Protein AF-A0A952C1L1-F1 (afdb_monomer_lite)

pLDDT: mean 89.17, std 14.63, range [27.34, 98.75]

Structure (mmCIF, N/CA/C/O backbone):
data_AF-A0A952C1L1-F1
#
_entry.id   AF-A0A952C1L1-F1
#
loop_
_atom_site.group_PDB
_atom_site.id
_atom_site.type_symbol
_atom_site.label_atom_id
_atom_site.label_alt_id
_atom_site.label_comp_id
_atom_site.label_asym_id
_atom_site.label_entity_id
_atom_site.label_seq_id
_atom_site.pdbx_PDB_ins_code
_atom_site.Cartn_x
_atom_site.Cartn_y
_atom_site.Cartn_z
_atom_site.occupancy
_atom_site.B_iso_or_equiv
_atom_site.auth_seq_id
_atom_site.auth_comp_id
_atom_site.auth_asym_id
_atom_site.auth_atom_id
_atom_site.pdbx_PDB_model_num
ATOM 1 N N . ASP A 1 1 ? 6.318 12.033 -2.867 1.00 49.47 1 ASP A N 1
ATOM 2 C CA . ASP A 1 1 ? 6.267 12.951 -1.713 1.00 49.47 1 ASP A CA 1
ATOM 3 C C . ASP A 1 1 ? 7.587 13.658 -1.408 1.00 49.47 1 ASP A C 1
ATOM 5 O O . ASP A 1 1 ? 8.645 13.191 -1.821 1.00 49.47 1 ASP A O 1
ATOM 9 N N . ASP A 1 2 ? 7.536 14.783 -0.677 1.00 43.47 2 ASP A N 1
ATOM 10 C CA . ASP A 1 2 ? 8.719 15.446 -0.094 1.00 43.47 2 ASP A CA 1
ATOM 11 C C . ASP A 1 2 ? 8.891 15.020 1.384 1.00 43.47 2 ASP A C 1
ATOM 13 O O . ASP A 1 2 ? 8.253 15.602 2.268 1.00 43.47 2 ASP A O 1
ATOM 17 N N . PRO A 1 3 ? 9.786 14.063 1.709 1.00 46.62 3 PRO A N 1
ATOM 18 C CA . PRO A 1 3 ? 10.025 13.601 3.083 1.00 46.62 3 PRO A CA 1
ATOM 19 C C . PRO A 1 3 ? 10.616 14.678 4.023 1.00 46.62 3 PRO A C 1
ATOM 21 O O . PRO A 1 3 ? 11.011 14.374 5.153 1.00 46.62 3 PRO A O 1
ATOM 24 N N . LEU A 1 4 ? 10.743 15.937 3.585 1.00 44.38 4 LEU A N 1
ATOM 25 C CA . LEU A 1 4 ? 11.469 16.993 4.296 1.00 44.38 4 LEU A CA 1
ATOM 26 C C . LEU A 1 4 ? 10.618 17.842 5.252 1.00 44.38 4 LEU A C 1
ATOM 28 O O . LEU A 1 4 ? 11.181 18.667 5.979 1.00 44.38 4 LEU A O 1
ATOM 32 N N . SER A 1 5 ? 9.301 17.637 5.331 1.00 54.19 5 SER A N 1
ATOM 33 C CA . SER A 1 5 ? 8.435 18.374 6.260 1.00 54.19 5 SER A CA 1
ATOM 34 C C . SER A 1 5 ? 7.771 17.422 7.264 1.00 54.19 5 SER A C 1
ATOM 36 O O . SER A 1 5 ? 6.657 16.951 7.069 1.00 54.19 5 SER A O 1
ATOM 38 N N . ALA A 1 6 ? 8.422 17.211 8.415 1.00 61.97 6 ALA A N 1
ATOM 39 C CA . ALA A 1 6 ? 7.881 16.469 9.569 1.00 61.97 6 ALA A CA 1
ATOM 40 C C . ALA A 1 6 ? 6.647 17.135 10.233 1.00 61.97 6 ALA A C 1
ATOM 42 O O . ALA A 1 6 ? 6.351 16.899 11.403 1.00 61.97 6 ALA A O 1
ATOM 43 N N . THR A 1 7 ? 5.977 18.046 9.526 1.00 79.38 7 THR A N 1
ATOM 44 C CA . THR A 1 7 ? 4.809 18.799 9.992 1.00 79.38 7 THR A CA 1
ATOM 45 C C . THR A 1 7 ? 3.512 18.399 9.302 1.00 79.38 7 THR A C 1
ATOM 47 O O . THR A 1 7 ? 2.469 18.930 9.675 1.00 79.38 7 THR A O 1
ATOM 50 N N . VAL A 1 8 ? 3.562 17.504 8.316 1.00 88.12 8 VAL A N 1
ATOM 51 C CA . VAL A 1 8 ? 2.390 17.043 7.564 1.00 88.12 8 VAL A CA 1
ATOM 52 C C . VAL A 1 8 ? 2.319 15.522 7.658 1.00 88.12 8 VAL A C 1
ATOM 54 O O . VAL A 1 8 ? 3.355 14.865 7.748 1.00 88.12 8 VAL A O 1
ATOM 57 N N . ASP A 1 9 ? 1.102 14.986 7.728 1.00 92.12 9 ASP A N 1
ATOM 58 C CA . ASP A 1 9 ? 0.892 13.547 7.635 1.00 92.12 9 ASP A CA 1
ATOM 59 C C . ASP A 1 9 ? 1.174 13.070 6.217 1.00 92.12 9 ASP A C 1
ATOM 61 O O . ASP A 1 9 ? 0.757 13.698 5.248 1.00 92.12 9 ASP A O 1
ATOM 65 N N . ASP A 1 10 ? 1.852 11.939 6.138 1.00 90.94 10 ASP A N 1
ATOM 66 C CA . ASP A 1 10 ? 2.159 11.242 4.905 1.00 90.94 10 ASP A CA 1
ATOM 67 C C . ASP A 1 10 ? 1.389 9.916 4.870 1.00 90.94 10 ASP A C 1
ATOM 69 O O . ASP A 1 10 ? 1.307 9.201 5.883 1.00 90.94 10 ASP A O 1
ATOM 73 N N . LEU A 1 11 ? 0.761 9.647 3.729 1.00 93.19 11 LEU A N 1
ATOM 74 C CA . LEU A 1 11 ? -0.101 8.497 3.490 1.00 93.19 11 LEU A CA 1
ATOM 75 C C . LEU A 1 11 ? 0.768 7.346 2.988 1.00 93.19 11 LEU A C 1
ATOM 77 O O . LEU A 1 11 ? 1.502 7.516 2.029 1.00 93.19 11 LEU A O 1
ATOM 81 N N . SER A 1 12 ? 0.653 6.167 3.596 1.00 93.94 12 SER A N 1
ATOM 82 C CA . SER A 1 12 ? 1.375 4.977 3.109 1.00 93.94 12 SER A CA 1
ATOM 83 C C . SER A 1 12 ? 0.480 3.981 2.388 1.00 93.94 12 SER A C 1
ATOM 85 O O . SER A 1 12 ? 0.983 3.080 1.741 1.00 93.94 12 SER A O 1
ATOM 87 N N . SER A 1 13 ? -0.840 4.072 2.562 1.00 95.25 13 SER A N 1
ATOM 88 C CA . SER A 1 13 ? -1.810 3.306 1.778 1.00 95.25 13 SER A CA 1
ATOM 89 C C . SER A 1 13 ? -3.234 3.795 2.042 1.00 95.25 13 SER A C 1
ATOM 91 O O . SER A 1 13 ? -3.499 4.435 3.065 1.00 95.25 13 SER A O 1
ATOM 93 N N . LEU A 1 14 ? -4.164 3.468 1.141 1.00 95.31 14 LEU A N 1
ATOM 94 C CA . LEU A 1 14 ? -5.581 3.822 1.232 1.00 95.31 14 LEU A CA 1
ATOM 95 C C . LEU A 1 14 ? -6.457 2.695 0.673 1.00 95.31 14 LEU A C 1
ATOM 97 O O . LEU A 1 14 ? -6.030 1.981 -0.227 1.00 95.31 14 LEU A O 1
ATOM 101 N N . SER A 1 15 ? -7.666 2.548 1.216 1.00 95.38 15 SER A N 1
ATOM 102 C CA . SER A 1 15 ? -8.721 1.677 0.694 1.00 95.38 15 SER A CA 1
ATOM 103 C C . SER A 1 15 ? -10.108 2.242 1.025 1.00 95.38 15 SER A C 1
ATOM 105 O O . SER A 1 15 ? -10.316 2.811 2.101 1.00 95.38 15 SER A O 1
ATOM 107 N N . TYR A 1 16 ? -11.090 2.035 0.151 1.00 94.62 16 TYR A N 1
ATOM 108 C CA . TYR A 1 16 ? -12.506 2.328 0.423 1.00 94.62 16 TYR A CA 1
ATOM 109 C C . TYR A 1 16 ? -13.267 1.165 1.074 1.00 94.62 16 TYR A C 1
ATOM 111 O O . TYR A 1 16 ? -14.470 1.253 1.327 1.00 94.62 16 TYR A O 1
ATOM 119 N N . GLY A 1 17 ? -12.576 0.068 1.400 1.00 94.12 17 GLY A N 1
ATOM 120 C CA . GLY A 1 17 ? -13.171 -1.068 2.098 1.00 94.12 17 GLY A CA 1
ATOM 121 C C . GLY A 1 17 ? -14.108 -1.901 1.228 1.00 94.12 17 GLY A C 1
ATOM 122 O O . GLY A 1 17 ? -14.908 -2.670 1.766 1.00 94.12 17 GLY A O 1
ATOM 123 N N . ASN A 1 18 ? -14.020 -1.792 -0.099 1.00 91.00 18 ASN A N 1
ATOM 124 C CA . ASN A 1 18 ? -14.830 -2.557 -1.048 1.00 91.00 18 ASN A CA 1
ATOM 125 C C . ASN A 1 18 ? -14.013 -3.153 -2.210 1.00 91.00 18 ASN A C 1
ATOM 127 O O . ASN A 1 18 ? -14.595 -3.580 -3.208 1.00 91.00 18 ASN A O 1
ATOM 131 N N . ASP A 1 19 ? -12.696 -3.295 -2.053 1.00 87.25 19 ASP A N 1
ATOM 132 C CA . ASP A 1 19 ? -11.730 -3.582 -3.131 1.00 87.25 19 ASP A CA 1
ATOM 133 C C . ASP A 1 19 ? -11.897 -4.965 -3.784 1.00 87.25 19 ASP A C 1
ATOM 135 O O . ASP A 1 19 ? -11.151 -5.355 -4.679 1.00 87.25 19 ASP A O 1
ATOM 139 N N . PHE A 1 20 ? -12.867 -5.752 -3.325 1.00 84.44 20 PHE A N 1
ATOM 140 C CA . PHE A 1 20 ? -13.072 -7.139 -3.708 1.00 84.44 20 PHE A CA 1
ATOM 141 C C . PHE A 1 20 ? -14.520 -7.421 -4.128 1.00 84.44 20 PHE A C 1
ATOM 143 O O . PHE A 1 20 ? -15.129 -8.410 -3.691 1.00 84.44 20 PHE A O 1
ATOM 150 N N . GLU A 1 21 ? -15.080 -6.571 -4.987 1.00 68.81 21 GLU A N 1
ATOM 151 C CA . GLU A 1 21 ? -16.445 -6.711 -5.516 1.00 68.81 21 GLU A CA 1
ATOM 152 C C . GLU A 1 21 ? -16.722 -8.072 -6.183 1.00 68.81 21 GLU A C 1
ATOM 154 O O . GLU A 1 21 ? -17.877 -8.480 -6.329 1.00 68.81 21 GLU A O 1
ATOM 159 N N . ARG A 1 22 ? -15.670 -8.819 -6.552 1.00 65.50 22 ARG A N 1
ATOM 160 C CA . ARG A 1 22 ? -15.767 -10.218 -6.978 1.00 65.50 22 ARG A CA 1
ATOM 161 C C . ARG A 1 22 ? -15.037 -11.157 -6.008 1.00 65.50 22 ARG A C 1
ATOM 163 O O . ARG A 1 22 ? -14.007 -10.801 -5.437 1.00 65.50 22 ARG A O 1
ATOM 170 N N . PRO A 1 23 ? -15.558 -12.382 -5.804 1.00 60.53 23 PRO A N 1
ATOM 171 C CA . PRO A 1 23 ? -14.914 -13.384 -4.955 1.00 60.53 23 PRO A CA 1
ATOM 172 C C . PRO A 1 23 ? -13.581 -13.901 -5.526 1.00 60.53 23 PRO A C 1
ATOM 174 O O . PRO A 1 23 ? -12.801 -14.487 -4.774 1.00 60.53 23 PRO A O 1
ATOM 177 N N . ASP A 1 24 ? -13.304 -13.650 -6.809 1.00 63.38 24 ASP A N 1
ATOM 178 C CA . ASP A 1 24 ? -12.122 -14.130 -7.521 1.00 63.38 24 ASP A CA 1
ATOM 179 C C . ASP A 1 24 ? -11.150 -12.958 -7.773 1.00 63.38 24 ASP A C 1
ATOM 181 O O . ASP A 1 24 ? -11.530 -11.966 -8.387 1.00 63.38 24 ASP A O 1
ATOM 185 N N . LEU A 1 25 ? -9.900 -13.072 -7.307 1.00 67.44 25 LEU A N 1
ATOM 186 C CA . LEU A 1 25 ? -8.798 -12.129 -7.581 1.00 67.44 25 LEU A CA 1
ATOM 187 C C . LEU A 1 25 ? -8.010 -12.643 -8.787 1.00 67.44 25 LEU A C 1
ATOM 189 O O . LEU A 1 25 ? -7.256 -13.608 -8.599 1.00 67.44 25 LEU A O 1
ATOM 193 N N . PRO A 1 26 ? -8.262 -12.183 -10.030 1.00 69.31 26 PRO A N 1
ATOM 194 C CA . PRO A 1 26 ? -7.542 -11.049 -10.662 1.00 69.31 26 PRO A CA 1
ATOM 195 C C . PRO A 1 26 ? -8.383 -10.234 -11.693 1.00 69.31 26 PRO A C 1
ATOM 197 O O . PRO A 1 26 ? -9.442 -10.712 -12.117 1.00 69.31 26 PRO A O 1
ATOM 200 N N . PRO A 1 27 ? -7.907 -9.063 -12.194 1.00 86.44 27 PRO A N 1
ATOM 201 C CA . PRO A 1 27 ? -6.572 -8.445 -12.027 1.00 86.44 27 PRO A CA 1
ATOM 202 C C . PRO A 1 27 ? -6.389 -7.613 -10.744 1.00 86.44 27 PRO A C 1
ATOM 204 O O . PRO A 1 27 ? -7.365 -7.281 -10.083 1.00 86.44 27 PRO A O 1
ATOM 207 N N . VAL A 1 28 ? -5.129 -7.298 -10.408 1.00 92.44 28 VAL A N 1
ATOM 208 C CA . VAL A 1 28 ? -4.741 -6.320 -9.368 1.00 92.44 28 VAL A CA 1
ATOM 209 C C . VAL A 1 28 ? -3.872 -5.220 -9.979 1.00 92.44 28 VAL A C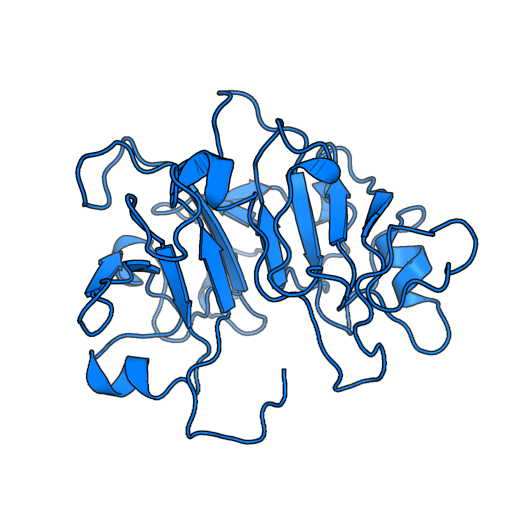 1
ATOM 211 O O . VAL A 1 28 ? -3.121 -5.500 -10.919 1.00 92.44 28 VAL A O 1
ATOM 214 N N . HIS A 1 29 ? -3.936 -4.013 -9.424 1.00 94.69 29 HIS A N 1
ATOM 215 C CA . HIS A 1 29 ? -3.048 -2.903 -9.772 1.00 94.69 29 HIS A CA 1
ATOM 216 C C . HIS A 1 29 ? -2.119 -2.588 -8.605 1.00 94.69 29 HIS A C 1
ATOM 218 O O . HIS A 1 29 ? -2.495 -2.781 -7.449 1.00 94.69 29 HIS A O 1
ATOM 224 N N . PHE A 1 30 ? -0.907 -2.134 -8.896 1.00 96.12 30 PHE A N 1
ATOM 225 C CA . PHE A 1 30 ? 0.077 -1.828 -7.869 1.00 96.12 30 PHE A CA 1
ATOM 226 C C . PHE A 1 30 ? 1.115 -0.805 -8.328 1.00 96.12 30 PHE A C 1
ATOM 228 O O . PHE A 1 30 ? 1.329 -0.632 -9.527 1.00 96.12 30 PHE A O 1
ATOM 235 N N . SER A 1 31 ? 1.791 -0.200 -7.354 1.00 96.31 31 SER A N 1
ATOM 236 C CA . SER A 1 31 ? 3.005 0.606 -7.528 1.00 96.31 31 SER A CA 1
ATOM 237 C C . SER A 1 31 ? 4.175 -0.030 -6.767 1.00 96.31 31 SER A C 1
ATOM 239 O O . SER A 1 31 ? 3.990 -0.954 -5.966 1.00 96.31 31 SER A O 1
ATOM 241 N N . THR A 1 32 ? 5.394 0.429 -7.033 1.00 96.06 32 THR A N 1
ATOM 242 C CA . THR A 1 32 ? 6.627 -0.090 -6.429 1.00 96.06 32 THR A CA 1
ATOM 243 C C . THR A 1 32 ? 7.536 1.036 -5.956 1.00 96.06 32 THR A C 1
ATOM 245 O O . THR A 1 32 ? 7.433 2.141 -6.459 1.00 96.06 32 THR A O 1
ATOM 248 N N . ALA A 1 33 ? 8.496 0.766 -5.072 1.00 93.81 33 ALA A N 1
ATOM 249 C CA . ALA A 1 33 ? 9.512 1.772 -4.753 1.00 93.81 33 ALA A CA 1
ATOM 250 C C . ALA A 1 33 ? 10.497 2.000 -5.910 1.00 93.81 33 ALA A C 1
ATOM 252 O O . ALA A 1 33 ? 10.754 1.110 -6.720 1.00 93.81 33 ALA A O 1
ATOM 253 N N . ALA A 1 34 ? 11.205 3.134 -5.889 1.00 91.75 34 ALA A N 1
ATOM 254 C CA . ALA A 1 34 ? 12.197 3.523 -6.910 1.00 91.75 34 ALA A CA 1
ATOM 255 C C . ALA A 1 34 ? 13.389 2.559 -7.061 1.00 91.75 34 ALA A C 1
ATOM 257 O O . ALA A 1 34 ? 14.175 2.653 -8.001 1.00 91.75 34 ALA A O 1
ATOM 258 N N . SER A 1 35 ? 13.570 1.652 -6.100 1.00 92.56 35 SER A N 1
ATOM 259 C CA . SER A 1 35 ? 14.612 0.619 -6.139 1.00 92.56 35 SER A CA 1
ATOM 260 C C . SER A 1 35 ? 14.131 -0.718 -6.704 1.00 92.56 35 SER A C 1
ATOM 262 O O . SER A 1 35 ? 14.927 -1.659 -6.782 1.00 92.56 35 SER A O 1
ATOM 264 N N . ALA A 1 36 ? 12.852 -0.815 -7.075 1.00 95.81 36 ALA A N 1
ATOM 265 C CA . ALA A 1 36 ? 12.295 -2.015 -7.662 1.00 95.81 36 ALA A CA 1
ATOM 266 C C . ALA A 1 36 ? 12.998 -2.338 -8.977 1.00 95.81 36 ALA A C 1
ATOM 268 O O . ALA A 1 36 ? 13.364 -1.469 -9.765 1.00 95.81 36 ALA A O 1
ATOM 269 N N . ILE A 1 37 ? 13.222 -3.627 -9.189 1.00 97.38 37 ILE A N 1
ATOM 270 C CA . ILE A 1 37 ? 13.933 -4.126 -10.353 1.00 97.38 37 ILE A CA 1
ATOM 271 C C . ILE A 1 37 ? 12.964 -4.897 -11.255 1.00 97.38 37 ILE A C 1
ATOM 273 O O . ILE A 1 37 ? 13.166 -4.916 -12.467 1.00 97.38 37 ILE A 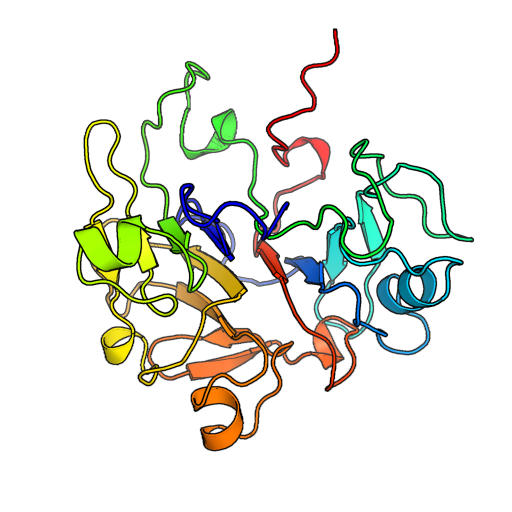O 1
ATOM 277 N N . GLY A 1 38 ? 11.955 -5.580 -10.705 1.00 98.00 38 GLY A N 1
ATOM 278 C CA . GLY A 1 38 ? 11.039 -6.459 -11.438 1.00 98.00 38 GLY A CA 1
ATOM 279 C C . GLY A 1 38 ? 11.660 -7.810 -11.822 1.00 98.00 38 GLY A C 1
ATOM 280 O O . GLY A 1 38 ? 12.856 -8.061 -11.636 1.00 98.00 38 GLY A O 1
ATOM 281 N N . ASN A 1 39 ? 10.864 -8.714 -12.399 1.00 98.31 39 ASN A N 1
ATOM 282 C CA . ASN A 1 39 ? 11.351 -9.947 -13.031 1.00 98.31 39 ASN A CA 1
ATOM 283 C C . ASN A 1 39 ? 11.661 -9.745 -14.527 1.00 98.31 39 ASN A C 1
ATOM 285 O O . ASN A 1 39 ? 11.115 -8.855 -15.169 1.00 98.31 39 ASN A O 1
ATOM 289 N N . PRO A 1 40 ? 12.541 -10.556 -15.146 1.00 97.56 40 PRO A N 1
ATOM 290 C CA . PRO A 1 40 ? 12.780 -10.463 -16.586 1.00 97.56 40 PRO A CA 1
ATOM 291 C C . PRO A 1 40 ? 11.487 -10.612 -17.405 1.00 97.56 40 PRO A C 1
ATOM 293 O O . PRO A 1 40 ? 10.752 -11.578 -17.219 1.00 97.56 40 PRO A O 1
ATOM 296 N N . GLY A 1 41 ? 11.255 -9.690 -18.343 1.00 96.06 41 GLY A N 1
ATOM 297 C CA . GLY A 1 41 ? 10.088 -9.709 -19.232 1.00 96.06 41 GLY A CA 1
ATOM 298 C C . GLY A 1 41 ? 8.823 -9.058 -18.666 1.00 96.06 41 GLY A C 1
ATOM 299 O O . GLY A 1 41 ? 7.772 -9.195 -19.283 1.00 96.06 41 GLY A O 1
ATOM 300 N N . THR A 1 42 ? 8.907 -8.374 -17.522 1.00 98.06 42 THR A N 1
ATOM 301 C CA . THR A 1 42 ? 7.792 -7.612 -16.940 1.00 98.06 42 THR A CA 1
ATOM 302 C C . THR A 1 42 ? 7.915 -6.120 -17.248 1.00 98.06 42 THR A C 1
ATOM 304 O O . THR A 1 42 ? 9.015 -5.642 -17.537 1.00 98.06 42 THR A O 1
ATOM 307 N N . ALA A 1 43 ? 6.803 -5.385 -17.189 1.00 97.75 43 ALA A N 1
ATOM 308 C CA . ALA A 1 43 ? 6.803 -3.938 -17.364 1.00 97.75 43 ALA A CA 1
ATOM 309 C C . ALA A 1 43 ? 7.625 -3.234 -16.274 1.00 97.75 43 ALA A C 1
ATOM 311 O O . ALA A 1 43 ? 8.462 -2.412 -16.623 1.00 97.75 43 ALA A O 1
ATOM 312 N N . VAL A 1 44 ? 7.523 -3.654 -15.006 1.00 97.69 44 VAL A N 1
ATOM 313 C CA . VAL A 1 44 ? 8.369 -3.123 -13.909 1.00 97.69 44 VAL A CA 1
ATOM 314 C C . VAL A 1 44 ? 9.861 -3.217 -14.250 1.00 97.69 44 VAL A C 1
ATOM 316 O O . VAL A 1 44 ? 10.620 -2.287 -14.006 1.00 97.69 44 VAL A O 1
ATOM 319 N N . ARG A 1 45 ? 10.305 -4.326 -14.862 1.00 97.75 45 ARG A N 1
ATOM 320 C CA . ARG A 1 45 ? 11.705 -4.474 -15.288 1.00 97.75 45 ARG A CA 1
ATOM 321 C C . ARG A 1 45 ? 12.091 -3.512 -16.401 1.00 97.75 45 ARG A C 1
ATOM 323 O O . ARG A 1 45 ? 13.253 -3.120 -16.446 1.00 97.75 45 ARG A O 1
ATOM 330 N N . VAL A 1 46 ? 11.179 -3.206 -17.318 1.00 97.44 46 VAL A N 1
ATOM 331 C CA . VAL A 1 46 ? 11.433 -2.216 -18.367 1.00 97.44 46 VAL A CA 1
ATOM 332 C C . VAL A 1 46 ? 11.634 -0.847 -17.712 1.00 97.44 46 VAL A C 1
ATOM 334 O O . VAL A 1 46 ? 12.710 -0.281 -17.905 1.00 97.44 46 VAL A O 1
ATOM 337 N N . GLU A 1 47 ? 10.719 -0.431 -16.830 1.00 95.94 47 GLU A N 1
ATOM 338 C CA . GLU A 1 47 ? 10.768 0.860 -16.115 1.00 95.94 47 GLU A CA 1
ATOM 339 C C . GLU A 1 47 ? 11.999 1.026 -15.220 1.00 95.94 47 GLU A C 1
ATOM 341 O O . GLU A 1 47 ? 12.691 2.045 -15.222 1.00 95.94 47 GLU A O 1
ATOM 346 N N . ALA A 1 48 ? 12.378 -0.036 -14.512 1.00 95.31 48 ALA A N 1
ATOM 347 C CA . ALA A 1 48 ? 13.583 -0.045 -13.689 1.00 95.31 48 ALA A CA 1
ATOM 348 C C . ALA A 1 48 ? 14.887 0.117 -14.499 1.00 95.31 48 ALA A C 1
ATOM 350 O O . ALA A 1 48 ? 15.944 0.402 -13.932 1.00 95.31 48 ALA A O 1
ATOM 351 N N . THR A 1 49 ? 14.851 -0.118 -15.817 1.00 95.12 49 THR A N 1
ATOM 352 C CA . THR A 1 49 ? 16.027 -0.023 -16.704 1.00 95.12 49 THR A CA 1
ATOM 353 C C . THR A 1 49 ? 16.081 1.255 -17.535 1.00 95.12 49 THR A C 1
ATOM 355 O O . THR A 1 49 ? 17.026 1.429 -18.314 1.00 95.12 49 THR A O 1
ATOM 358 N N . CYS A 1 50 ? 15.110 2.150 -17.360 1.00 92.88 50 CYS A N 1
ATOM 359 C CA . CYS A 1 50 ? 15.110 3.478 -17.960 1.00 92.88 50 CYS A CA 1
ATOM 360 C C . CYS A 1 50 ? 16.238 4.332 -17.363 1.00 92.88 50 CYS A C 1
ATOM 362 O O . CYS A 1 50 ? 16.972 3.916 -16.458 1.00 92.88 50 CYS A O 1
ATOM 364 N N . SER A 1 51 ? 16.459 5.517 -17.929 1.00 91.50 51 SER A N 1
ATOM 365 C CA . SER A 1 51 ? 17.541 6.400 -17.491 1.00 91.50 51 SER A CA 1
ATOM 366 C C . SER A 1 51 ? 17.022 7.821 -17.246 1.00 91.50 51 SER A C 1
ATOM 368 O O . SER A 1 51 ? 17.057 8.623 -18.186 1.00 91.50 51 SER A O 1
ATOM 370 N N . PRO A 1 52 ? 16.670 8.176 -15.992 1.00 89.56 52 PRO A N 1
ATOM 371 C CA . PRO A 1 52 ? 16.726 7.341 -14.777 1.00 89.56 52 PRO A CA 1
ATOM 372 C C . PRO A 1 52 ? 15.659 6.232 -14.759 1.00 89.56 52 PRO A C 1
ATOM 374 O O . PRO A 1 52 ? 14.748 6.259 -15.571 1.00 89.56 52 PRO A O 1
ATOM 377 N N . GLY A 1 53 ? 15.798 5.244 -13.868 1.00 91.69 53 GLY A N 1
ATOM 378 C CA . GLY A 1 53 ? 14.727 4.270 -13.632 1.00 91.69 53 GLY A CA 1
ATOM 379 C C . GLY A 1 53 ? 13.526 4.961 -12.985 1.00 91.69 53 GLY A C 1
ATOM 380 O O . GLY A 1 53 ? 13.728 5.828 -12.127 1.00 91.69 53 GLY A O 1
ATOM 381 N N . GLU A 1 54 ? 12.320 4.600 -13.418 1.00 92.81 54 GLU A N 1
ATOM 382 C CA . GLU A 1 54 ? 11.121 5.416 -13.175 1.00 92.81 54 GLU A CA 1
ATOM 383 C C . GLU A 1 54 ? 9.891 4.653 -12.651 1.00 92.81 54 GLU A C 1
ATOM 385 O O . GLU A 1 54 ? 8.832 5.235 -12.457 1.00 92.81 54 GLU A O 1
ATOM 390 N N . SER A 1 55 ? 10.054 3.386 -12.254 1.00 93.44 55 SER A N 1
ATOM 391 C CA . SER A 1 55 ? 8.944 2.511 -11.837 1.00 93.44 55 SER A CA 1
ATOM 392 C C . SER A 1 55 ? 8.151 2.953 -10.596 1.00 93.44 55 SER A C 1
ATOM 394 O O . SER A 1 55 ? 7.184 2.285 -10.236 1.00 93.44 55 SER A O 1
ATOM 396 N N . GLN A 1 56 ? 8.581 3.995 -9.880 1.00 92.69 56 GLN A N 1
ATOM 397 C CA . GLN A 1 56 ? 7.969 4.424 -8.619 1.00 92.69 56 GLN A CA 1
ATOM 398 C C . GLN A 1 56 ? 6.724 5.287 -8.740 1.00 92.69 56 GLN A C 1
ATOM 400 O O . GLN A 1 56 ? 5.915 5.332 -7.813 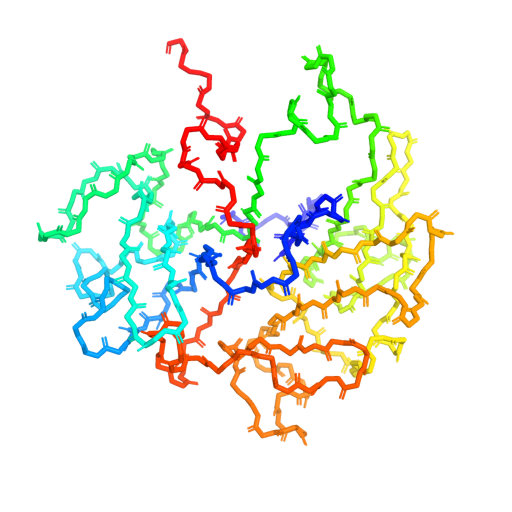1.00 92.69 56 GLN A O 1
ATOM 405 N N . ALA A 1 57 ? 6.596 6.007 -9.849 1.00 91.69 57 ALA A N 1
ATOM 406 C CA . ALA A 1 57 ? 5.444 6.861 -10.112 1.00 91.69 57 ALA A CA 1
ATOM 407 C C . ALA A 1 57 ? 4.430 6.179 -11.048 1.00 91.69 57 ALA A C 1
ATOM 409 O O . ALA A 1 57 ? 3.402 6.765 -11.388 1.00 91.69 57 ALA A O 1
ATOM 410 N N . ASP A 1 58 ? 4.708 4.928 -11.410 1.00 94.19 58 ASP A N 1
ATOM 411 C CA . ASP A 1 58 ? 3.926 4.126 -12.333 1.00 94.19 58 ASP A CA 1
ATOM 412 C C . ASP A 1 58 ? 2.922 3.231 -11.622 1.00 94.19 58 ASP A C 1
ATOM 414 O O . ASP A 1 58 ? 3.134 2.759 -10.503 1.00 94.19 58 ASP A O 1
ATOM 418 N N . VAL A 1 59 ? 1.850 2.900 -12.339 1.00 95.12 59 VAL A N 1
ATOM 419 C CA . VAL A 1 59 ? 0.902 1.871 -11.912 1.00 95.12 59 VAL A CA 1
ATOM 420 C C . VAL A 1 59 ? 0.937 0.717 -12.894 1.00 95.12 59 VAL A C 1
ATOM 422 O O . VAL A 1 59 ? 0.735 0.881 -14.099 1.00 95.12 59 VAL A O 1
ATOM 425 N N . PHE A 1 60 ? 1.147 -0.477 -12.353 1.00 95.94 60 PHE A N 1
ATOM 426 C CA . PHE A 1 60 ? 1.213 -1.721 -13.098 1.00 95.94 60 PHE A CA 1
ATOM 427 C C . PHE A 1 60 ? 0.009 -2.599 -12.794 1.00 95.94 60 PHE A C 1
ATOM 429 O O . PHE A 1 60 ? -0.427 -2.709 -11.651 1.00 95.94 60 PHE A O 1
ATOM 436 N N . GLN A 1 61 ? -0.469 -3.314 -13.802 1.00 95.12 61 GLN A N 1
ATOM 437 C CA . GLN A 1 61 ? -1.496 -4.335 -13.657 1.00 95.12 61 GLN A CA 1
ATOM 438 C C . GLN A 1 61 ? -0.882 -5.734 -13.704 1.00 95.12 61 GLN A C 1
ATOM 440 O O . GLN A 1 61 ? -0.059 -6.037 -14.572 1.00 95.12 61 GLN A O 1
ATOM 445 N N . SER A 1 62 ? -1.324 -6.636 -12.822 1.00 94.88 62 SER A N 1
ATOM 446 C CA . SER A 1 62 ? -0.979 -8.060 -12.876 1.00 94.88 62 SER A CA 1
ATOM 447 C C . SER A 1 62 ? -2.208 -8.966 -12.852 1.00 94.88 62 SER A C 1
ATOM 449 O O . SER A 1 62 ? -3.143 -8.796 -12.072 1.00 94.88 62 SER A O 1
ATOM 451 N N . SER A 1 63 ? -2.158 -10.016 -13.673 1.00 93.12 63 SER A N 1
ATOM 452 C CA . SER A 1 63 ? -3.093 -11.150 -13.621 1.00 93.12 63 SER A CA 1
ATOM 453 C C . SER A 1 63 ? -2.644 -12.254 -12.649 1.00 93.12 63 SER A C 1
ATOM 455 O O . SER A 1 63 ? -3.132 -13.380 -12.740 1.00 93.12 63 SER A O 1
ATOM 457 N N . LEU A 1 64 ? -1.683 -11.967 -11.761 1.00 93.56 64 LEU A N 1
ATOM 458 C CA . LEU A 1 64 ? -1.120 -12.907 -10.780 1.00 93.56 64 LEU A CA 1
ATOM 459 C C . LEU A 1 64 ? -0.442 -14.143 -11.406 1.00 93.56 64 LEU A C 1
ATOM 461 O O . LEU A 1 64 ? -0.396 -15.223 -10.817 1.00 93.56 64 LEU A O 1
ATOM 465 N N . ASN A 1 65 ? 0.096 -13.997 -12.618 1.00 95.19 65 ASN A N 1
ATOM 466 C CA . ASN A 1 65 ? 0.749 -15.063 -13.391 1.00 95.19 65 ASN A CA 1
ATOM 467 C C . ASN A 1 65 ? 2.270 -14.856 -13.556 1.00 95.19 65 ASN A C 1
ATOM 469 O O . ASN A 1 65 ? 2.909 -15.559 -14.338 1.00 95.19 65 ASN A O 1
ATOM 473 N N . GLY A 1 66 ? 2.834 -13.878 -12.845 1.00 96.88 66 GLY A N 1
ATOM 474 C CA . GLY A 1 66 ? 4.237 -13.475 -12.908 1.00 96.88 66 GLY A CA 1
ATOM 475 C C . GLY A 1 66 ? 4.601 -12.518 -14.037 1.00 96.88 66 GLY A C 1
ATOM 476 O O . GLY A 1 66 ? 5.776 -12.195 -14.198 1.00 96.88 66 GLY A O 1
ATOM 477 N N . SER A 1 67 ? 3.609 -12.037 -14.785 1.00 96.69 67 SER A N 1
ATOM 478 C CA . SER A 1 67 ? 3.744 -10.896 -15.691 1.00 96.69 67 SER A CA 1
ATOM 479 C C . SER A 1 67 ? 2.994 -9.677 -15.149 1.00 96.69 67 SER A C 1
ATOM 481 O O . SER A 1 67 ? 2.094 -9.805 -14.311 1.00 96.69 67 SER A O 1
ATOM 483 N N . ASN A 1 68 ? 3.380 -8.503 -15.639 1.00 97.19 68 ASN A N 1
ATOM 484 C CA . ASN A 1 68 ? 2.654 -7.258 -15.442 1.00 97.19 68 ASN A CA 1
ATOM 485 C C . ASN A 1 68 ? 2.793 -6.360 -16.680 1.00 97.19 68 ASN A C 1
ATOM 487 O O . ASN A 1 68 ? 3.710 -6.552 -17.486 1.00 97.19 68 ASN A O 1
ATOM 491 N N . ALA A 1 69 ? 1.856 -5.427 -16.822 1.00 95.69 69 ALA A N 1
ATOM 492 C CA . ALA A 1 69 ? 1.838 -4.380 -17.838 1.00 95.69 69 ALA A CA 1
ATOM 493 C C . ALA A 1 69 ? 1.765 -3.013 -17.145 1.00 95.69 69 ALA A C 1
ATOM 495 O O . ALA A 1 69 ? 1.176 -2.922 -16.071 1.00 95.69 69 ALA A O 1
ATOM 496 N N . GLN A 1 70 ? 2.383 -1.984 -17.728 1.00 95.31 70 GLN A N 1
ATOM 497 C CA . GLN A 1 70 ? 2.253 -0.608 -17.247 1.00 95.31 70 GLN A CA 1
ATOM 498 C C . GLN A 1 70 ? 0.932 -0.037 -17.767 1.00 95.31 70 GLN A C 1
ATOM 500 O O . GLN A 1 70 ? 0.658 -0.092 -18.969 1.00 95.31 70 GLN A O 1
ATOM 505 N N . ASP A 1 71 ? 0.139 0.492 -16.849 1.00 93.25 71 ASP A N 1
ATOM 506 C CA . ASP A 1 71 ? -1.186 1.047 -17.095 1.00 93.25 71 ASP A CA 1
ATOM 507 C C . ASP A 1 71 ? -1.152 2.579 -17.008 1.00 93.25 71 ASP A C 1
ATOM 509 O O . ASP A 1 71 ? -1.647 3.274 -17.903 1.00 93.25 71 ASP A O 1
ATOM 513 N N . LEU A 1 72 ? -0.504 3.105 -15.964 1.00 93.12 72 LEU A N 1
ATOM 514 C CA . LEU A 1 72 ? -0.241 4.530 -15.771 1.00 93.12 72 LEU A CA 1
ATOM 515 C C . LEU A 1 72 ? 1.267 4.758 -15.725 1.00 93.12 72 LEU A C 1
ATOM 517 O O . LEU A 1 72 ? 1.990 3.961 -15.132 1.00 93.12 72 LEU A O 1
ATOM 521 N N . ASP A 1 73 ? 1.685 5.830 -16.380 1.00 93.44 73 ASP A N 1
ATOM 522 C CA . ASP A 1 73 ? 3.067 6.284 -16.507 1.00 93.44 73 ASP A CA 1
ATOM 523 C C . ASP A 1 73 ? 3.159 7.602 -15.732 1.00 93.44 73 ASP A C 1
ATOM 525 O O . ASP A 1 73 ? 2.372 8.520 -15.996 1.00 93.44 73 ASP A O 1
ATOM 529 N N . GLY A 1 74 ? 4.024 7.698 -14.730 1.00 91.88 74 GLY A N 1
ATOM 530 C CA . GLY A 1 74 ? 4.056 8.865 -13.856 1.00 91.88 74 GLY A CA 1
ATOM 531 C C . GLY A 1 74 ? 4.340 10.150 -14.634 1.00 91.88 74 GLY A C 1
ATOM 532 O O . GLY A 1 74 ? 3.584 11.118 -14.503 1.00 91.88 74 GLY A O 1
ATOM 533 N N . ASN A 1 75 ? 5.338 10.166 -15.520 1.00 90.44 75 ASN A N 1
ATOM 534 C CA . ASN A 1 75 ? 5.696 11.356 -16.304 1.00 90.44 75 ASN A CA 1
ATOM 535 C C . ASN A 1 75 ? 4.992 11.429 -17.686 1.00 90.44 75 ASN A C 1
ATOM 537 O O . ASN A 1 75 ? 4.892 12.510 -18.284 1.00 90.44 75 ASN A O 1
ATOM 541 N N . GLY A 1 76 ? 4.445 10.311 -18.174 1.00 91.94 76 GLY A N 1
ATOM 542 C CA . GLY A 1 76 ? 3.762 10.179 -19.467 1.00 91.94 76 GLY A CA 1
ATOM 543 C C . GLY A 1 76 ? 4.681 10.073 -20.690 1.00 91.94 76 GLY A C 1
ATOM 544 O O . GLY A 1 76 ? 4.232 10.340 -21.815 1.00 91.94 76 GLY A O 1
ATOM 545 N N . ILE A 1 77 ? 5.960 9.768 -20.489 1.00 92.56 77 ILE A N 1
ATOM 546 C CA . ILE A 1 77 ? 6.994 9.568 -21.500 1.00 92.56 77 ILE A CA 1
ATOM 547 C C . ILE A 1 77 ? 7.324 8.069 -21.536 1.00 92.56 77 ILE A C 1
ATOM 549 O O . ILE A 1 77 ? 8.069 7.582 -20.696 1.00 92.56 77 ILE A O 1
ATOM 553 N N . PRO A 1 78 ? 6.896 7.357 -22.593 1.00 93.50 78 PRO A N 1
ATOM 554 C CA . PRO A 1 78 ? 7.089 5.918 -22.706 1.00 93.50 78 PRO A CA 1
ATOM 555 C C . PRO A 1 78 ? 8.544 5.462 -22.542 1.00 93.50 78 PRO A C 1
ATOM 557 O O . PRO A 1 78 ? 9.416 5.856 -23.334 1.00 93.50 78 PRO A O 1
ATOM 560 N N . CYS A 1 79 ? 8.781 4.514 -21.636 1.00 93.44 79 CYS A N 1
ATOM 561 C CA . CYS A 1 79 ? 10.020 3.758 -21.615 1.00 93.44 79 CYS A CA 1
ATOM 562 C C . CYS A 1 79 ? 9.946 2.515 -22.513 1.00 93.44 79 CYS A C 1
ATOM 564 O O . CYS A 1 79 ? 9.413 1.451 -22.185 1.00 93.44 79 CYS A O 1
ATOM 566 N N . SER A 1 80 ? 10.559 2.619 -23.695 1.00 93.12 80 SER A N 1
ATOM 567 C CA . SER A 1 80 ? 10.564 1.555 -24.708 1.00 93.12 80 SER A CA 1
ATOM 568 C C . SER A 1 80 ? 9.146 1.205 -25.193 1.00 93.12 80 SER A C 1
ATOM 570 O O . SER A 1 80 ? 8.562 1.958 -25.970 1.00 93.12 80 SER A O 1
ATOM 572 N N . THR A 1 81 ? 8.620 0.036 -24.819 1.00 89.31 81 THR A N 1
ATOM 573 C CA . THR A 1 81 ? 7.284 -0.444 -25.205 1.00 89.31 81 THR A CA 1
ATOM 574 C C . THR A 1 81 ? 6.236 -0.194 -24.134 1.00 89.31 81 THR A C 1
ATOM 576 O O . THR A 1 81 ? 5.056 -0.397 -24.409 1.00 89.31 81 THR A O 1
ATOM 579 N N . ASN A 1 82 ? 6.663 0.189 -22.935 1.00 89.81 82 ASN A N 1
ATOM 580 C CA . ASN A 1 82 ? 5.768 0.631 -21.887 1.00 89.81 82 ASN A CA 1
ATOM 581 C C . ASN A 1 82 ? 5.431 2.099 -22.142 1.00 89.81 82 ASN A C 1
ATOM 583 O O . ASN A 1 82 ? 6.303 2.873 -22.524 1.00 89.81 82 ASN A O 1
ATOM 587 N N . GLY A 1 83 ? 4.158 2.443 -22.027 1.00 85.38 83 GLY A N 1
ATOM 588 C CA . GLY A 1 83 ? 3.654 3.779 -22.312 1.00 85.38 83 GLY A CA 1
ATOM 589 C C . GLY A 1 83 ? 2.230 3.897 -21.803 1.00 85.38 83 GLY A C 1
ATOM 590 O O . GLY A 1 83 ? 1.289 3.950 -22.601 1.00 85.38 83 GLY A O 1
ATOM 591 N N . GLY A 1 84 ? 2.095 3.844 -20.479 1.00 88.19 84 GLY A N 1
ATOM 592 C CA . GLY A 1 84 ? 0.845 4.068 -19.767 1.00 88.19 84 GLY A CA 1
ATOM 593 C C . GLY A 1 84 ? 0.295 5.484 -19.967 1.00 88.19 84 GLY A C 1
ATOM 594 O O . GLY A 1 84 ? 0.867 6.331 -20.660 1.00 88.19 84 GLY A O 1
ATOM 595 N N . PHE A 1 85 ? -0.865 5.761 -19.376 1.00 89.19 85 PHE A N 1
ATOM 596 C CA . PHE A 1 85 ? -1.391 7.125 -19.365 1.00 89.19 85 PHE A CA 1
ATOM 597 C C . PHE A 1 85 ? -0.595 8.003 -18.394 1.00 89.19 85 PHE A C 1
ATOM 599 O O . PHE A 1 85 ? -0.469 7.663 -17.224 1.00 89.19 85 PHE A O 1
ATOM 606 N N . GLY A 1 86 ? -0.116 9.147 -18.890 1.00 90.12 86 GLY A N 1
ATOM 607 C CA . GLY A 1 86 ? 0.689 10.103 -18.129 1.00 90.12 86 GLY A CA 1
ATOM 608 C C . GLY A 1 86 ? -0.026 10.739 -16.933 1.00 90.12 86 GLY A C 1
ATOM 609 O O . GLY A 1 86 ? -1.088 11.344 -17.122 1.00 90.12 86 GLY A O 1
ATOM 610 N N . LEU A 1 87 ? 0.597 10.696 -15.751 1.00 85.69 87 LEU A N 1
ATOM 611 C CA . LEU A 1 87 ? 0.104 11.319 -14.511 1.00 85.69 87 LEU A CA 1
ATOM 612 C C . LEU A 1 87 ? 0.644 12.734 -14.274 1.00 85.69 87 LEU A C 1
ATOM 614 O O . LEU A 1 87 ? 0.146 13.449 -13.408 1.00 85.69 87 LEU A O 1
ATOM 618 N N . ALA A 1 88 ? 1.623 13.155 -15.079 1.00 87.00 88 ALA A N 1
ATOM 619 C CA . ALA A 1 88 ? 2.352 14.414 -14.923 1.00 87.00 88 ALA A CA 1
ATOM 620 C C . ALA A 1 88 ? 3.075 14.554 -13.566 1.00 87.00 88 ALA A C 1
ATOM 622 O O . ALA A 1 88 ? 3.307 15.671 -13.097 1.00 87.00 88 ALA A O 1
ATOM 623 N N . LEU A 1 89 ? 3.446 13.423 -12.968 1.00 85.50 89 LEU A N 1
ATOM 624 C CA . LEU A 1 89 ? 4.365 13.329 -11.842 1.00 85.50 89 LEU A CA 1
ATOM 625 C C . LEU A 1 89 ? 5.807 13.516 -12.323 1.00 85.50 89 LEU A C 1
ATOM 627 O O . LEU A 1 89 ? 6.135 13.318 -13.497 1.00 85.50 89 LEU A O 1
ATOM 631 N N . THR A 1 90 ? 6.684 13.931 -11.411 1.00 83.25 90 THR A N 1
ATOM 632 C CA . THR A 1 90 ? 8.121 13.978 -11.703 1.00 83.25 90 THR A CA 1
ATOM 633 C C . THR A 1 90 ? 8.737 12.613 -11.409 1.00 83.25 90 THR A C 1
ATOM 635 O O . THR A 1 90 ? 8.490 12.053 -10.354 1.00 83.25 90 THR A O 1
ATOM 638 N N . GLU A 1 91 ? 9.599 12.101 -12.287 1.00 79.00 91 GLU A N 1
ATOM 639 C CA . GLU A 1 91 ? 10.279 10.806 -12.110 1.00 79.00 91 GLU A CA 1
ATOM 640 C C . GLU A 1 91 ? 11.796 10.983 -12.003 1.00 79.00 91 GLU A C 1
ATOM 642 O O . GLU A 1 91 ? 12.589 10.697 -12.898 1.00 79.00 91 GLU A O 1
ATOM 647 N N . SER A 1 92 ? 12.232 11.534 -10.878 1.00 69.62 92 SER A N 1
ATOM 648 C CA . SER A 1 92 ? 13.646 11.753 -10.586 1.00 69.62 92 SER A CA 1
ATOM 649 C C . SER A 1 92 ? 13.928 11.502 -9.115 1.00 69.62 92 SER A C 1
ATOM 651 O O . SER A 1 92 ? 13.535 12.315 -8.291 1.00 69.62 92 SER A O 1
ATOM 653 N N . ALA A 1 93 ? 14.659 10.447 -8.754 1.00 57.12 93 ALA A N 1
ATOM 654 C CA . ALA A 1 93 ? 15.013 10.191 -7.353 1.00 57.12 93 ALA A CA 1
ATOM 655 C C . ALA A 1 93 ? 15.532 11.472 -6.636 1.00 57.12 93 ALA A C 1
ATOM 657 O O . ALA A 1 93 ? 16.498 12.072 -7.127 1.00 57.12 93 ALA A O 1
ATOM 658 N N . PRO A 1 94 ? 14.938 11.906 -5.499 1.00 61.66 94 PRO A N 1
ATOM 659 C CA . PRO A 1 94 ? 13.901 11.262 -4.679 1.00 61.66 94 PRO A CA 1
ATOM 660 C C . PRO A 1 94 ? 12.488 11.796 -4.999 1.00 61.66 94 PRO A C 1
ATOM 662 O O . PRO A 1 94 ? 11.928 12.562 -4.222 1.00 61.66 94 PRO A O 1
ATOM 665 N N . SER A 1 95 ? 11.955 11.491 -6.176 1.00 66.00 95 SER A N 1
ATOM 666 C CA . SER A 1 95 ? 10.724 12.112 -6.664 1.00 66.00 95 SER A CA 1
ATOM 667 C C . SER A 1 95 ? 9.465 11.547 -6.029 1.00 66.00 95 SER A C 1
ATOM 669 O O . SER A 1 95 ? 9.505 10.549 -5.315 1.00 66.00 95 SER A O 1
ATOM 671 N N . ASP A 1 96 ? 8.351 12.177 -6.402 1.00 69.25 96 ASP A N 1
ATOM 672 C CA . ASP A 1 96 ? 7.009 11.614 -6.448 1.00 69.25 96 ASP A CA 1
ATOM 673 C C . ASP A 1 96 ? 7.008 10.110 -6.755 1.00 69.25 96 ASP A C 1
ATOM 675 O O . ASP A 1 96 ? 7.744 9.608 -7.614 1.00 69.25 96 ASP A O 1
ATOM 679 N N . ASN A 1 97 ? 6.155 9.425 -6.014 1.00 83.50 97 ASN A N 1
ATOM 680 C CA . ASN A 1 97 ? 5.834 8.017 -6.077 1.00 83.50 97 ASN A CA 1
ATOM 681 C C . ASN A 1 97 ? 4.319 7.879 -5.882 1.00 83.50 97 ASN A C 1
ATOM 683 O O . ASN A 1 97 ? 3.633 8.838 -5.518 1.00 83.50 97 ASN A O 1
ATOM 687 N N . VAL A 1 98 ? 3.791 6.698 -6.180 1.00 89.88 98 VAL A N 1
ATOM 688 C CA . VAL A 1 98 ? 2.390 6.365 -5.909 1.00 89.88 98 VAL A CA 1
ATOM 689 C C . VAL A 1 98 ? 2.336 5.499 -4.651 1.00 89.88 98 VAL A C 1
ATOM 691 O O . VAL A 1 98 ? 2.551 4.293 -4.744 1.00 89.88 98 VAL A O 1
ATOM 694 N N . ASP A 1 99 ? 2.046 6.122 -3.503 1.00 87.50 99 ASP A N 1
ATOM 695 C CA . ASP A 1 99 ? 1.903 5.466 -2.182 1.00 87.50 99 ASP A CA 1
ATOM 696 C C . ASP A 1 99 ? 0.481 4.944 -1.909 1.00 87.50 99 ASP A C 1
ATOM 698 O O . ASP A 1 99 ? 0.196 4.250 -0.935 1.00 87.50 99 ASP A O 1
ATOM 702 N N . ALA A 1 100 ? -0.478 5.317 -2.752 1.00 89.69 100 ALA A N 1
ATOM 703 C CA . ALA A 1 100 ? -1.856 4.881 -2.618 1.00 89.69 100 ALA A CA 1
ATOM 704 C C . ALA A 1 100 ? -2.550 4.850 -3.974 1.00 89.69 100 ALA A C 1
ATOM 706 O O . ALA A 1 100 ? -2.346 5.722 -4.819 1.00 89.69 100 ALA A O 1
ATOM 707 N N . LEU A 1 101 ? -3.401 3.846 -4.162 1.00 88.81 101 LEU A N 1
ATOM 708 C CA . LEU A 1 101 ? -4.172 3.658 -5.380 1.00 88.81 101 LEU A CA 1
ATOM 709 C C . LEU A 1 101 ? -5.586 3.231 -5.021 1.00 88.81 101 LEU A C 1
ATOM 711 O O . LEU A 1 101 ? -5.767 2.263 -4.292 1.00 88.81 101 LEU A O 1
ATOM 715 N N . GLU A 1 102 ? -6.573 3.919 -5.583 1.00 90.75 102 GLU A N 1
ATOM 716 C CA . GLU A 1 102 ? -7.977 3.593 -5.382 1.00 90.75 102 GLU A CA 1
ATOM 717 C C . GLU A 1 102 ? -8.818 3.997 -6.602 1.00 90.75 102 GLU A C 1
ATOM 719 O O . GLU A 1 102 ? -8.372 4.750 -7.476 1.00 90.75 102 GLU A O 1
ATOM 724 N N . VAL A 1 103 ? -10.026 3.448 -6.700 1.00 87.44 103 VAL A N 1
ATOM 725 C CA . VAL A 1 103 ? -11.011 3.821 -7.721 1.00 87.44 103 VAL A CA 1
ATOM 726 C C . VAL A 1 103 ? -11.564 5.237 -7.524 1.00 87.44 103 VAL A C 1
ATOM 728 O O . VAL A 1 103 ? -11.331 5.881 -6.506 1.00 87.44 103 VAL A O 1
ATOM 731 N N . ASP A 1 104 ? -12.303 5.731 -8.519 1.00 88.19 104 ASP A N 1
ATOM 732 C CA . ASP A 1 104 ? -13.054 6.988 -8.452 1.00 88.19 104 ASP A CA 1
ATOM 733 C C . ASP A 1 104 ? -13.913 7.073 -7.171 1.00 88.19 104 ASP A C 1
ATOM 735 O O . ASP A 1 104 ? -14.854 6.282 -7.033 1.00 88.19 104 ASP A O 1
ATOM 739 N N . PRO A 1 105 ? -13.651 8.012 -6.229 1.00 90.56 105 PRO A N 1
ATOM 740 C CA . PRO A 1 105 ? -14.484 8.187 -5.047 1.00 90.56 105 PRO A CA 1
ATOM 741 C C . PRO A 1 105 ? -15.935 8.455 -5.431 1.00 90.56 105 PRO A C 1
ATOM 743 O O . PRO A 1 105 ? -16.822 7.965 -4.733 1.00 90.56 105 PRO A O 1
ATOM 746 N N . CYS A 1 106 ? -16.190 9.101 -6.578 1.00 90.94 106 CYS A N 1
ATOM 747 C CA . CYS A 1 106 ? -17.536 9.314 -7.110 1.00 90.94 106 CYS A CA 1
ATOM 748 C C . CYS A 1 106 ? -18.338 8.027 -7.332 1.00 90.94 106 CYS A C 1
ATOM 750 O O . CYS A 1 106 ? -19.567 8.049 -7.417 1.00 90.94 106 CYS A O 1
ATOM 752 N N . GLN A 1 107 ? -17.649 6.897 -7.480 1.00 88.12 107 GLN A N 1
ATOM 753 C CA . GLN A 1 107 ? -18.266 5.599 -7.715 1.00 88.12 107 GLN A CA 1
ATOM 754 C C . GLN A 1 107 ? -18.481 4.805 -6.423 1.00 88.12 107 GLN A C 1
ATOM 756 O O . GLN A 1 107 ? -19.261 3.851 -6.434 1.00 88.12 107 GLN A O 1
ATOM 761 N N . VAL A 1 108 ? -17.818 5.181 -5.323 1.00 88.69 108 VAL A N 1
ATOM 762 C CA . VAL A 1 108 ? -17.762 4.350 -4.112 1.00 88.69 108 VAL A CA 1
ATOM 763 C C . VAL A 1 108 ? -18.079 5.111 -2.834 1.00 88.69 108 VAL A C 1
ATOM 765 O O . VAL A 1 108 ? -19.004 4.723 -2.122 1.00 88.69 108 VAL A O 1
ATOM 768 N N . VAL A 1 109 ? -17.305 6.151 -2.519 1.00 92.75 109 VAL A N 1
ATOM 769 C CA . VAL A 1 109 ? -17.354 6.813 -1.208 1.00 92.75 109 VAL A CA 1
ATOM 770 C C . VAL A 1 109 ? -17.888 8.234 -1.248 1.00 92.75 109 VAL A C 1
ATOM 772 O O . VAL A 1 109 ? -18.101 8.761 -0.178 1.00 92.75 109 VAL A O 1
ATOM 775 N N . ASP A 1 110 ? -18.121 8.851 -2.403 1.00 93.44 110 ASP A N 1
ATOM 776 C CA . ASP A 1 110 ? -18.650 10.219 -2.569 1.00 93.44 110 ASP A CA 1
ATOM 777 C C . ASP A 1 110 ? -19.669 10.210 -3.719 1.00 93.44 110 ASP A C 1
ATOM 779 O O . ASP A 1 110 ? -19.406 10.672 -4.826 1.00 93.44 110 ASP A O 1
ATOM 783 N N . LEU A 1 111 ? -20.824 9.573 -3.513 1.00 92.31 111 LEU A N 1
ATOM 784 C CA . LEU A 1 111 ? -21.716 9.173 -4.613 1.00 92.31 111 LEU A CA 1
ATOM 785 C C . LEU A 1 111 ? -22.394 10.356 -5.317 1.00 92.31 111 LEU A C 1
ATOM 787 O O . LEU A 1 111 ? -22.971 10.187 -6.397 1.00 92.31 111 LEU A O 1
ATOM 791 N N . ASP A 1 112 ? -22.370 11.541 -4.710 1.00 94.31 112 ASP A N 1
ATOM 792 C CA . ASP A 1 112 ? -22.845 12.783 -5.313 1.00 94.31 112 ASP A CA 1
ATOM 793 C C . ASP A 1 112 ? -21.708 13.694 -5.822 1.00 94.31 112 ASP A C 1
ATOM 795 O O . ASP A 1 112 ? -21.997 14.772 -6.360 1.00 94.31 112 ASP A O 1
ATOM 799 N N . CYS A 1 113 ? -20.451 13.231 -5.751 1.00 93.00 113 CYS A N 1
ATOM 800 C CA . CYS A 1 113 ? -19.240 13.925 -6.197 1.00 93.00 113 CYS A CA 1
ATOM 801 C C . CYS A 1 113 ? -19.079 15.323 -5.586 1.00 93.00 113 CYS A C 1
ATOM 803 O O . CYS A 1 113 ? -18.675 16.271 -6.277 1.00 93.00 113 CYS A O 1
ATOM 805 N N . ASN A 1 114 ? -19.463 15.498 -4.323 1.00 92.88 114 ASN A N 1
ATOM 806 C CA . ASN A 1 114 ? -19.434 16.801 -3.666 1.00 92.88 114 ASN A CA 1
ATOM 807 C C . ASN A 1 114 ? -18.096 17.084 -2.945 1.00 92.88 114 ASN A C 1
ATOM 809 O O . ASN A 1 114 ? -17.891 18.203 -2.461 1.00 92.88 114 ASN A O 1
ATOM 813 N N . GLY A 1 115 ? -17.178 16.111 -2.919 1.00 90.00 115 GLY A N 1
ATOM 814 C CA . GLY A 1 115 ? -15.883 16.166 -2.242 1.00 90.00 115 GLY A CA 1
ATOM 815 C C . GLY A 1 115 ? -15.925 15.766 -0.763 1.00 90.00 115 GLY A C 1
ATOM 816 O O . GLY A 1 115 ? -14.912 15.909 -0.074 1.00 90.00 115 GLY A O 1
ATOM 817 N N . LEU A 1 116 ? -17.071 15.305 -0.258 1.00 91.00 116 LEU A N 1
ATOM 818 C CA . LEU A 1 116 ? -17.265 14.806 1.100 1.00 91.00 116 LEU A CA 1
ATOM 819 C C . LEU A 1 116 ? -17.596 13.312 1.035 1.00 91.00 116 LEU A C 1
ATOM 821 O O . LEU A 1 116 ? -18.589 12.936 0.420 1.00 91.00 116 LEU A O 1
ATOM 825 N N . PRO A 1 117 ? -16.820 12.454 1.711 1.00 92.75 117 PRO A N 1
ATOM 826 C CA . PRO A 1 117 ? -17.127 11.035 1.733 1.00 92.75 117 PRO A CA 1
ATOM 827 C C . PRO A 1 117 ? -18.468 10.726 2.432 1.00 92.75 117 PRO A C 1
ATOM 829 O O . PRO A 1 117 ? -18.658 11.043 3.607 1.00 92.75 117 PRO A O 1
ATOM 832 N N . ASP A 1 118 ? -19.369 10.053 1.721 1.00 92.94 118 ASP A N 1
ATOM 833 C CA . ASP A 1 118 ? -20.561 9.341 2.194 1.00 92.94 118 ASP A CA 1
ATOM 834 C C . ASP A 1 118 ? -20.226 7.987 2.855 1.00 92.94 118 ASP A C 1
ATOM 836 O O . ASP A 1 118 ? -21.049 7.418 3.581 1.00 92.94 118 ASP A O 1
ATOM 840 N N . GLY A 1 119 ? -19.041 7.443 2.559 1.00 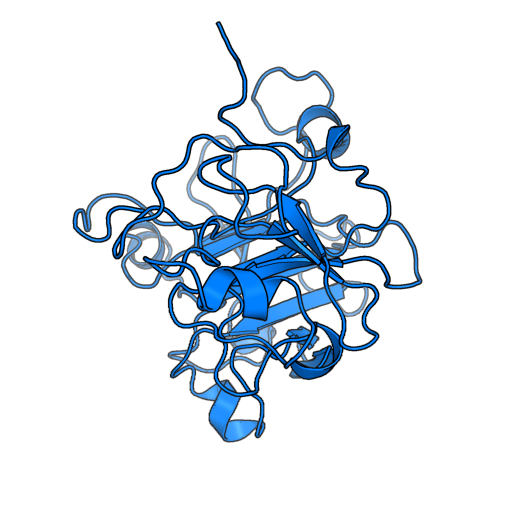91.88 119 GLY A N 1
ATOM 841 C CA . GLY A 1 119 ? -18.575 6.124 2.990 1.00 91.88 119 GLY A CA 1
ATOM 842 C C . GLY A 1 119 ? -17.268 6.157 3.793 1.00 91.88 119 GLY A C 1
ATOM 843 O O . GLY A 1 119 ? -16.611 7.196 3.889 1.00 91.88 119 GLY A O 1
ATOM 844 N N . PRO A 1 120 ? -16.881 5.019 4.399 1.00 94.31 120 PRO A N 1
ATOM 845 C CA . PRO A 1 120 ? -15.629 4.918 5.136 1.00 94.31 120 PRO A CA 1
ATOM 846 C C . PRO A 1 120 ? -14.419 5.009 4.197 1.00 94.31 120 PRO A C 1
ATOM 848 O O . PRO A 1 120 ? -14.427 4.462 3.098 1.00 94.31 120 PRO A O 1
ATOM 851 N N . ILE A 1 121 ? -13.351 5.653 4.671 1.00 96.00 121 ILE A N 1
ATOM 852 C CA . ILE A 1 121 ? -12.035 5.642 4.024 1.00 96.00 121 ILE A CA 1
ATOM 853 C C . ILE A 1 121 ? -11.033 5.087 5.028 1.00 96.00 121 ILE A C 1
ATOM 855 O O . ILE A 1 121 ? -10.862 5.640 6.119 1.00 96.00 121 ILE A O 1
ATOM 859 N N . TYR A 1 122 ? -10.381 3.995 4.653 1.00 97.69 122 TYR A N 1
ATOM 860 C CA . TYR A 1 122 ? -9.348 3.338 5.436 1.00 97.69 122 TYR A CA 1
ATOM 861 C C . TYR A 1 122 ? -7.979 3.767 4.929 1.00 97.69 122 TYR A C 1
ATOM 863 O O . TYR A 1 122 ? -7.765 3.853 3.723 1.00 97.69 122 TYR A O 1
ATOM 871 N N . LEU A 1 123 ? -7.046 4.040 5.834 1.00 97.50 123 LEU A N 1
ATOM 872 C CA . LEU A 1 123 ? -5.704 4.480 5.462 1.00 97.50 123 LEU A CA 1
ATOM 873 C C . LEU A 1 123 ? -4.638 4.040 6.460 1.00 97.50 123 LEU A C 1
ATOM 875 O O . LEU A 1 123 ? -4.936 3.766 7.625 1.00 97.50 123 LEU A O 1
ATOM 879 N N . THR A 1 124 ? -3.386 4.022 6.016 1.00 98.00 124 THR A N 1
ATOM 880 C CA . THR A 1 124 ? -2.210 3.928 6.891 1.00 98.00 124 THR A CA 1
ATOM 881 C C . THR A 1 124 ? -1.335 5.159 6.702 1.00 98.00 124 THR A C 1
ATOM 883 O O . THR A 1 124 ? -1.388 5.826 5.670 1.00 98.00 124 THR A O 1
ATOM 886 N N . LEU A 1 125 ? -0.552 5.491 7.725 1.00 96.88 125 LEU A N 1
ATOM 887 C CA . LEU A 1 125 ? 0.311 6.667 7.715 1.00 96.88 125 LEU A CA 1
ATOM 888 C C . LEU A 1 125 ? 1.776 6.268 7.853 1.00 96.88 125 LEU A C 1
ATOM 890 O O . LEU A 1 125 ? 2.103 5.334 8.593 1.00 96.88 125 LEU A O 1
ATOM 894 N N . ALA A 1 126 ? 2.652 7.047 7.227 1.00 95.06 126 ALA A N 1
ATOM 895 C CA . ALA A 1 126 ? 4.087 6.847 7.311 1.00 95.06 126 ALA A CA 1
ATOM 896 C C . ALA A 1 126 ? 4.613 7.054 8.749 1.00 95.06 126 ALA A C 1
ATOM 898 O O . ALA A 1 126 ? 4.020 7.789 9.546 1.00 95.06 126 ALA A O 1
ATOM 899 N N . PRO A 1 127 ? 5.779 6.480 9.110 1.00 95.62 127 PRO A N 1
ATOM 900 C CA . PRO A 1 127 ? 6.363 6.594 10.453 1.00 95.62 127 PRO A CA 1
ATOM 901 C C . PRO A 1 127 ? 6.537 8.003 11.021 1.00 95.62 127 PRO A C 1
ATOM 903 O O . PRO A 1 127 ? 6.558 8.160 12.243 1.00 95.62 127 PRO A O 1
ATOM 906 N N . ALA A 1 128 ? 6.692 9.012 10.166 1.00 93.25 128 ALA A N 1
ATOM 907 C CA . ALA A 1 128 ? 6.918 10.393 10.581 1.00 93.25 128 ALA A CA 1
ATOM 908 C C . ALA A 1 128 ? 5.628 11.217 10.739 1.00 93.25 128 ALA A C 1
ATOM 910 O O . ALA A 1 128 ? 5.707 12.358 11.197 1.00 93.25 128 ALA A O 1
ATOM 911 N N . SER A 1 129 ? 4.464 10.656 10.398 1.00 94.44 129 SER A N 1
ATOM 912 C CA . SER A 1 129 ? 3.186 11.369 10.380 1.00 94.44 129 SER A CA 1
ATOM 913 C C . SER A 1 129 ? 2.787 11.858 11.785 1.00 94.44 129 SER A C 1
ATOM 915 O O . SER A 1 129 ? 2.611 11.036 12.698 1.00 94.44 129 SER A O 1
ATOM 917 N N . PRO A 1 130 ? 2.652 13.183 12.012 1.00 95.12 130 PRO A N 1
ATOM 918 C CA . PRO A 1 130 ? 2.337 13.751 13.325 1.00 95.12 130 PRO A CA 1
ATOM 919 C C . PRO A 1 130 ? 1.064 13.188 13.971 1.00 95.12 130 PRO A C 1
ATOM 921 O O . PRO A 1 130 ? 1.011 13.038 15.200 1.00 95.12 130 PRO A O 1
ATOM 924 N N . THR A 1 131 ? 0.062 12.832 13.165 1.00 96.00 131 THR A N 1
ATOM 925 C CA . THR A 1 131 ? -1.210 12.275 13.638 1.00 96.00 131 THR A CA 1
ATOM 926 C C . THR A 1 131 ? -1.027 10.964 14.390 1.00 96.00 131 THR A C 1
ATOM 928 O O . THR A 1 131 ? -1.712 10.760 15.392 1.00 96.00 131 THR A O 1
ATOM 931 N N . LEU A 1 132 ? -0.045 10.127 14.031 1.00 97.00 132 LEU A N 1
ATOM 932 C CA . LEU A 1 132 ? 0.237 8.883 14.760 1.00 97.00 132 LEU A CA 1
ATOM 933 C C . LEU A 1 132 ? 0.579 9.149 16.230 1.00 97.00 132 LEU A C 1
ATOM 935 O O . LEU A 1 132 ? 0.067 8.476 17.124 1.00 97.00 132 LEU A O 1
ATOM 939 N N . THR A 1 133 ? 1.381 10.183 16.503 1.00 96.44 133 THR A N 1
ATOM 940 C CA . THR A 1 133 ? 1.701 10.581 17.884 1.00 96.44 133 THR A CA 1
ATOM 941 C C . THR A 1 133 ? 0.466 11.116 18.608 1.00 96.44 133 THR A C 1
ATOM 943 O O . THR A 1 133 ? 0.274 10.831 19.790 1.00 96.44 133 THR A O 1
ATOM 946 N N . LEU A 1 134 ? -0.373 11.884 17.909 1.00 96.75 134 LEU A N 1
ATOM 947 C CA . LEU A 1 134 ? -1.555 12.522 18.484 1.00 96.75 134 LEU A CA 1
ATOM 948 C C . LEU A 1 134 ? -2.629 11.509 18.905 1.00 96.75 134 LEU A C 1
ATOM 950 O O . LEU A 1 134 ? -3.219 11.666 19.974 1.00 96.75 134 LEU A O 1
ATOM 954 N N . ILE A 1 135 ? -2.855 10.470 18.097 1.00 97.44 135 ILE A N 1
ATOM 955 C CA . ILE A 1 135 ? -3.867 9.434 18.365 1.00 97.44 135 ILE A CA 1
ATOM 956 C C . ILE A 1 135 ? -3.301 8.220 19.117 1.00 97.44 135 ILE A C 1
ATOM 958 O O . ILE A 1 135 ? -4.052 7.324 19.495 1.00 97.44 135 ILE A O 1
ATOM 962 N N . GLY A 1 136 ? -1.983 8.180 19.350 1.00 97.81 136 GLY A N 1
ATOM 963 C CA . GLY A 1 136 ? -1.305 7.027 19.947 1.00 97.81 136 GLY A CA 1
ATOM 964 C C . GLY A 1 136 ? -1.276 5.796 19.034 1.00 97.81 136 GLY A C 1
ATOM 965 O O . GLY A 1 136 ? -1.286 4.672 19.537 1.00 97.81 136 GLY A O 1
ATOM 966 N N . GLY A 1 137 ? -1.275 6.018 17.720 1.00 97.88 137 GLY A N 1
ATOM 967 C CA . GLY A 1 137 ? -1.194 4.985 16.693 1.00 97.88 137 GLY A CA 1
ATOM 968 C C . GLY A 1 137 ? 0.241 4.679 16.264 1.00 97.88 137 GLY A C 1
ATOM 969 O O . GLY A 1 137 ? 1.223 5.210 16.792 1.00 97.88 137 GLY A O 1
ATOM 970 N N . SER A 1 138 ? 0.354 3.806 15.275 1.00 98.56 138 SER A N 1
ATOM 971 C CA . SER A 1 138 ? 1.590 3.363 14.649 1.00 98.56 138 SER A CA 1
ATOM 972 C C . SER A 1 138 ? 1.403 3.176 13.137 1.00 98.56 138 SER A C 1
ATOM 974 O O . SER A 1 138 ? 0.273 3.018 12.678 1.00 98.56 138 SER A O 1
ATOM 976 N N . PRO A 1 139 ? 2.493 3.105 12.356 1.00 98.50 139 PRO A N 1
ATOM 977 C CA . PRO A 1 139 ? 2.425 2.869 10.905 1.00 98.50 139 PRO A CA 1
ATOM 978 C C . PRO A 1 139 ? 1.898 1.484 10.501 1.00 98.50 139 PRO A C 1
ATOM 980 O O . PRO A 1 139 ? 1.724 1.197 9.321 1.00 98.50 139 PRO A O 1
ATOM 983 N N . ALA A 1 140 ? 1.699 0.595 11.475 1.00 98.62 140 ALA A N 1
ATOM 984 C CA . ALA A 1 140 ? 1.118 -0.729 11.288 1.00 98.62 140 ALA A CA 1
ATOM 985 C C . ALA A 1 140 ? -0.367 -0.788 11.685 1.00 98.62 140 ALA A C 1
ATOM 987 O O . ALA A 1 140 ? -0.942 -1.878 11.727 1.00 98.62 140 ALA A O 1
ATOM 988 N N . ASP A 1 141 ? -0.979 0.351 12.010 1.00 98.75 141 ASP A N 1
ATOM 989 C CA . ASP A 1 141 ? -2.409 0.451 12.273 1.00 98.75 141 ASP A CA 1
ATOM 990 C C . ASP A 1 141 ? -3.150 0.866 10.998 1.00 98.75 141 ASP A C 1
ATOM 992 O O . ASP A 1 141 ? -2.678 1.715 10.243 1.00 98.75 141 ASP A O 1
ATOM 996 N N . ILE A 1 142 ? -4.335 0.293 10.789 1.00 98.56 142 ILE A N 1
ATOM 997 C CA . ILE A 1 142 ? -5.293 0.771 9.791 1.00 98.56 142 ILE A CA 1
ATOM 998 C C . ILE A 1 142 ? -6.223 1.753 10.493 1.00 98.56 142 ILE A C 1
ATOM 1000 O O . ILE A 1 142 ? -6.886 1.416 11.484 1.00 98.56 142 ILE A O 1
ATOM 1004 N N . LEU A 1 143 ? -6.251 2.970 9.972 1.00 98.56 143 LEU A N 1
ATOM 1005 C CA . LEU A 1 143 ? -7.048 4.070 10.475 1.00 98.56 143 LEU A CA 1
ATOM 1006 C C . LEU A 1 143 ? -8.326 4.221 9.653 1.00 98.56 143 LEU A C 1
ATOM 1008 O O . LEU A 1 143 ? -8.322 3.975 8.452 1.00 98.56 143 LEU A O 1
ATOM 1012 N N . LEU A 1 144 ? -9.401 4.659 10.299 1.00 97.75 144 LEU A N 1
ATOM 1013 C CA . LEU A 1 144 ? -10.636 5.098 9.662 1.00 97.75 144 LEU A CA 1
ATOM 1014 C C . LEU A 1 144 ? -10.668 6.627 9.681 1.00 97.75 144 LEU A C 1
ATOM 1016 O O . LEU A 1 144 ? -10.675 7.239 10.755 1.00 97.75 144 LEU A O 1
ATOM 1020 N N . ALA A 1 145 ? -10.676 7.241 8.500 1.00 95.50 145 ALA A N 1
ATOM 1021 C CA . ALA A 1 145 ? -10.824 8.683 8.372 1.00 95.50 145 ALA A CA 1
ATOM 1022 C C . ALA A 1 145 ? -12.206 9.119 8.875 1.00 95.50 145 ALA A C 1
ATOM 1024 O O . ALA A 1 145 ? -13.221 8.483 8.585 1.00 95.50 145 ALA A O 1
ATOM 1025 N N . THR A 1 146 ? -12.246 10.223 9.619 1.00 90.75 146 THR A N 1
ATOM 1026 C CA . THR A 1 146 ? -13.493 10.830 10.088 1.00 90.75 146 THR A CA 1
ATOM 1027 C C . THR A 1 146 ? -13.648 12.208 9.434 1.00 90.75 146 THR A C 1
ATOM 1029 O O . THR A 1 146 ? -12.678 12.965 9.415 1.00 90.75 146 THR A O 1
ATOM 1032 N N . PRO A 1 147 ? -14.827 12.569 8.887 1.00 85.25 147 PRO A N 1
ATOM 1033 C CA . PRO A 1 147 ? -14.988 13.825 8.141 1.00 85.25 147 PRO A CA 1
ATOM 1034 C C . PRO A 1 147 ? -14.639 15.094 8.933 1.00 85.25 147 PRO A C 1
ATOM 1036 O O . PRO A 1 147 ? -14.124 16.055 8.371 1.00 85.25 147 PRO A O 1
ATOM 1039 N N . ASP A 1 148 ? -14.890 15.087 10.245 1.00 85.62 148 ASP A N 1
ATOM 1040 C CA . ASP A 1 148 ? -14.786 16.272 11.108 1.00 85.62 148 ASP A CA 1
ATOM 1041 C C . ASP A 1 148 ? -13.760 16.117 12.249 1.00 85.62 148 ASP A C 1
ATOM 1043 O O . ASP A 1 148 ? -13.760 16.904 13.203 1.00 85.62 148 ASP A O 1
ATOM 1047 N N . GLY A 1 149 ? -12.917 15.081 12.216 1.00 89.75 149 GLY A N 1
ATOM 1048 C CA . GLY A 1 149 ? -12.136 14.673 13.380 1.00 89.75 149 GLY A CA 1
ATOM 1049 C C . GLY A 1 149 ? -10.748 14.134 13.075 1.00 89.75 149 GLY A C 1
ATOM 1050 O O . GLY A 1 149 ? -10.264 14.130 11.948 1.00 89.75 149 GLY A O 1
ATOM 1051 N N . LEU A 1 150 ? -10.089 13.689 14.145 1.00 94.88 150 LEU A N 1
ATOM 1052 C CA . LEU A 1 150 ? -8.901 12.859 14.008 1.00 94.88 150 LEU A CA 1
ATOM 1053 C C . LEU A 1 150 ? -9.325 11.475 13.510 1.00 94.88 150 LEU A C 1
ATOM 1055 O O . LEU A 1 150 ? -10.403 11.002 13.889 1.00 94.88 150 LEU A O 1
ATOM 1059 N N . PRO A 1 151 ? -8.495 10.810 12.696 1.00 96.88 151 PRO A N 1
ATOM 1060 C CA . PRO A 1 151 ? -8.776 9.442 12.311 1.00 96.88 151 PRO A CA 1
ATOM 1061 C C . PRO A 1 151 ? -8.770 8.533 13.546 1.00 96.88 151 PRO A C 1
ATOM 1063 O O . PRO A 1 151 ? -8.011 8.739 14.499 1.00 96.88 151 PRO A O 1
ATOM 1066 N N . GLU A 1 152 ? -9.626 7.520 13.525 1.00 97.56 152 GLU A N 1
ATOM 1067 C CA . GLU A 1 152 ? -9.720 6.520 14.587 1.00 97.56 152 GLU A CA 1
ATOM 1068 C C . GLU A 1 152 ? -8.944 5.262 14.196 1.00 97.56 152 GLU A C 1
ATOM 1070 O O . GLU A 1 152 ? -8.865 4.910 13.023 1.00 97.56 152 GLU A O 1
ATOM 1075 N N . ILE A 1 153 ? -8.377 4.546 15.168 1.00 98.31 153 ILE A N 1
ATOM 1076 C CA . ILE A 1 153 ? -7.741 3.252 14.893 1.00 98.31 153 ILE A CA 1
ATOM 1077 C C . ILE A 1 153 ? -8.847 2.213 14.676 1.00 98.31 153 ILE A C 1
ATOM 1079 O O . ILE A 1 153 ? -9.470 1.767 15.641 1.00 98.31 153 ILE A O 1
ATOM 1083 N N . TRP A 1 154 ? -9.063 1.805 13.424 1.00 98.31 154 TRP A N 1
ATOM 1084 C CA . TRP A 1 154 ? -10.020 0.750 13.077 1.00 98.31 154 TRP A CA 1
ATOM 1085 C C . TRP A 1 154 ? -9.461 -0.638 13.400 1.00 98.31 154 TRP A C 1
ATOM 1087 O O . TRP A 1 154 ? -10.116 -1.443 14.065 1.00 98.31 154 TRP A O 1
ATOM 1097 N N . ALA A 1 155 ? -8.212 -0.897 13.004 1.00 98.44 155 ALA A N 1
ATOM 1098 C CA . ALA A 1 155 ? -7.488 -2.113 13.356 1.00 98.44 155 ALA A CA 1
ATOM 1099 C C . ALA A 1 155 ? -6.062 -1.781 13.784 1.00 98.44 155 ALA A C 1
ATOM 1101 O O . ALA A 1 155 ? -5.285 -1.221 13.017 1.00 98.44 155 ALA A O 1
ATOM 1102 N N . ASN A 1 156 ? -5.698 -2.171 15.005 1.00 98.56 156 ASN A N 1
ATOM 1103 C CA . ASN A 1 156 ? -4.327 -1.994 15.472 1.00 98.56 156 ASN A CA 1
ATOM 1104 C C . ASN A 1 156 ? -3.397 -3.113 14.976 1.00 98.56 156 ASN A C 1
ATOM 1106 O O . ASN A 1 156 ? -3.843 -4.236 14.707 1.00 98.56 156 ASN A O 1
ATOM 1110 N N . ALA A 1 157 ? -2.094 -2.846 14.962 1.00 98.44 157 ALA A N 1
ATOM 1111 C CA . ALA A 1 157 ? -1.045 -3.757 14.522 1.00 98.44 157 ALA A CA 1
ATOM 1112 C C . ALA A 1 157 ? -1.173 -5.150 15.157 1.00 98.44 157 ALA A C 1
ATOM 1114 O O . ALA A 1 157 ? -1.116 -6.171 14.473 1.00 98.44 157 ALA A O 1
ATOM 1115 N N . ALA A 1 158 ? -1.425 -5.217 16.468 1.00 98.25 158 ALA A N 1
ATOM 1116 C CA . ALA A 1 158 ? -1.558 -6.490 17.172 1.00 98.25 158 ALA A CA 1
ATOM 1117 C C . ALA A 1 158 ? -2.771 -7.307 16.694 1.00 98.25 158 ALA A C 1
ATOM 1119 O O . ALA A 1 158 ? -2.674 -8.529 16.568 1.00 98.25 158 ALA A O 1
ATOM 1120 N N . SER A 1 159 ? -3.895 -6.646 16.406 1.00 98.00 159 SER A N 1
ATOM 1121 C CA . SER A 1 159 ? -5.108 -7.280 15.878 1.00 98.00 159 SER A CA 1
ATOM 1122 C C . SER A 1 159 ? -4.913 -7.815 14.457 1.00 98.00 159 SER A C 1
ATOM 1124 O O . SER A 1 159 ? -5.466 -8.861 14.128 1.00 98.00 159 SER A O 1
ATOM 1126 N N . LEU A 1 160 ? -4.044 -7.171 13.668 1.00 98.31 160 LEU A N 1
ATOM 1127 C CA . LEU A 1 160 ? -3.618 -7.607 12.333 1.00 98.31 160 LEU A CA 1
ATOM 1128 C C . LEU A 1 160 ? -2.536 -8.702 12.371 1.00 98.31 160 LEU A C 1
ATOM 1130 O O . LEU A 1 160 ? -2.159 -9.236 11.328 1.00 98.31 160 LEU A O 1
ATOM 1134 N N . GLY A 1 161 ? -2.041 -9.059 13.561 1.00 98.00 161 GLY A N 1
ATOM 1135 C CA . GLY A 1 161 ? -0.964 -10.033 13.752 1.00 98.00 161 GLY A CA 1
ATOM 1136 C C . GLY A 1 161 ? 0.448 -9.466 13.565 1.00 98.00 161 GLY A C 1
ATOM 1137 O O . GLY A 1 161 ? 1.413 -10.235 13.599 1.00 98.00 161 GLY A O 1
ATOM 1138 N N . LEU A 1 162 ? 0.570 -8.150 13.385 1.00 98.56 162 LEU A N 1
ATOM 1139 C CA . LEU A 1 162 ? 1.820 -7.421 13.193 1.00 98.56 162 LEU A CA 1
ATOM 1140 C C . LEU A 1 162 ? 2.553 -7.178 14.523 1.00 98.56 162 LEU A C 1
ATOM 1142 O O . LEU A 1 162 ? 2.033 -7.362 15.631 1.00 98.56 162 LEU A O 1
ATOM 1146 N N . ARG A 1 163 ? 3.822 -6.804 14.409 1.00 98.31 163 ARG A N 1
ATOM 1147 C CA . ARG A 1 163 ? 4.750 -6.504 15.496 1.00 98.31 163 ARG A CA 1
ATOM 1148 C C . ARG A 1 163 ? 4.987 -5.004 15.588 1.00 98.31 163 ARG A C 1
ATOM 1150 O O . ARG A 1 163 ? 4.856 -4.257 14.629 1.00 98.31 163 ARG A O 1
ATOM 1157 N N . SER A 1 164 ? 5.416 -4.573 16.771 1.00 97.81 164 SER A N 1
ATOM 1158 C CA . SER A 1 164 ? 5.936 -3.218 16.939 1.00 97.81 164 SER A CA 1
ATOM 1159 C C . SER A 1 164 ? 7.134 -3.006 16.008 1.00 97.81 164 SER A C 1
ATOM 1161 O O . SER A 1 164 ? 8.057 -3.825 16.004 1.00 97.81 164 SER A O 1
ATOM 1163 N N . GLY A 1 165 ? 7.096 -1.918 15.239 1.00 97.81 165 GLY A N 1
ATOM 1164 C CA . GLY A 1 165 ? 8.104 -1.575 14.236 1.00 97.81 165 GLY A CA 1
ATOM 1165 C C . GLY A 1 165 ? 7.784 -2.047 12.817 1.00 97.81 165 GLY A C 1
ATOM 1166 O O . GLY A 1 165 ? 8.570 -1.749 11.925 1.00 97.81 165 GLY A O 1
ATOM 1167 N N . ASP A 1 166 ? 6.678 -2.765 12.595 1.00 98.75 166 ASP A N 1
ATOM 1168 C CA . ASP A 1 166 ? 6.168 -2.964 11.236 1.00 98.75 166 ASP A CA 1
ATOM 1169 C C . ASP A 1 166 ? 5.605 -1.646 10.675 1.00 98.75 166 ASP A C 1
ATOM 1171 O O . ASP A 1 166 ? 5.172 -0.768 11.428 1.00 98.75 166 ASP A O 1
ATOM 1175 N N . VAL A 1 167 ? 5.606 -1.537 9.348 1.00 98.56 167 VAL A N 1
ATOM 1176 C CA . VAL A 1 167 ? 5.014 -0.437 8.577 1.00 98.56 167 VAL A CA 1
ATOM 1177 C C . VAL A 1 167 ? 4.212 -1.062 7.440 1.00 98.56 167 VAL A C 1
ATOM 1179 O O . VAL A 1 167 ? 4.760 -1.894 6.716 1.00 98.56 167 VAL A O 1
ATOM 1182 N N . ILE A 1 168 ? 2.927 -0.720 7.319 1.00 98.62 168 ILE A N 1
ATOM 1183 C CA . ILE A 1 168 ? 2.095 -1.154 6.188 1.00 98.62 168 ILE A CA 1
ATOM 1184 C C . ILE A 1 168 ? 2.357 -0.216 5.014 1.00 98.62 168 ILE A C 1
ATOM 1186 O O . ILE A 1 168 ? 2.163 0.989 5.156 1.00 98.62 168 ILE A O 1
ATOM 1190 N N . ASP A 1 169 ? 2.761 -0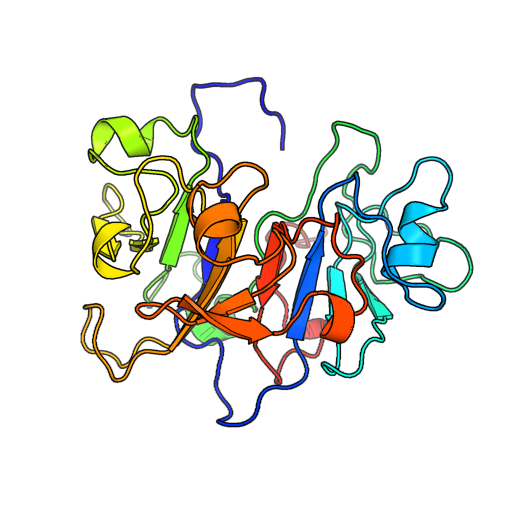.800 3.889 1.00 96.12 169 ASP A N 1
ATOM 1191 C CA . ASP A 1 169 ? 3.218 -0.080 2.688 1.00 96.12 169 ASP A CA 1
ATOM 1192 C C . ASP A 1 169 ? 2.234 -0.177 1.520 1.00 96.12 169 ASP A C 1
ATOM 1194 O O . ASP A 1 169 ? 2.318 0.559 0.559 1.00 96.12 169 ASP A O 1
ATOM 1198 N N . ALA A 1 170 ? 1.298 -1.118 1.580 1.00 97.06 170 ALA A N 1
ATOM 1199 C CA . ALA A 1 170 ? 0.178 -1.189 0.664 1.00 97.06 170 ALA A CA 1
ATOM 1200 C C . ALA A 1 170 ? -0.979 -1.859 1.390 1.00 97.06 170 ALA A C 1
ATOM 1202 O O . ALA A 1 170 ? -0.777 -2.798 2.168 1.00 97.06 170 ALA A O 1
ATOM 1203 N N . LEU A 1 171 ? -2.192 -1.402 1.111 1.00 96.62 171 LEU A N 1
ATOM 1204 C CA . LEU A 1 171 ? -3.417 -1.889 1.719 1.00 96.62 171 LEU A CA 1
ATOM 1205 C C . LEU A 1 171 ? -4.429 -2.150 0.625 1.00 96.62 171 LEU A C 1
ATOM 1207 O O . LEU A 1 171 ? -4.576 -1.369 -0.300 1.00 96.62 171 LEU A O 1
ATOM 1211 N N . CYS A 1 172 ? -5.141 -3.250 0.780 1.00 93.88 172 CYS A N 1
ATOM 1212 C CA . CYS A 1 172 ? -6.351 -3.511 0.043 1.00 93.88 172 CYS A CA 1
ATOM 1213 C C . CYS A 1 172 ? -7.301 -4.296 0.951 1.00 93.88 172 CYS A C 1
ATOM 1215 O O . CYS A 1 172 ? -6.916 -5.321 1.538 1.00 93.88 172 CYS A O 1
ATOM 1217 N N . MET A 1 173 ? -8.537 -3.828 1.110 1.00 94.75 173 MET A N 1
ATOM 1218 C CA . MET A 1 173 ? -9.499 -4.442 2.014 1.00 94.75 173 MET A CA 1
ATOM 1219 C C . MET A 1 173 ? -10.948 -4.452 1.520 1.00 94.75 173 MET A C 1
ATOM 1221 O O . MET A 1 173 ? -11.390 -3.649 0.711 1.00 94.75 173 MET A O 1
ATOM 1225 N N . ALA A 1 174 ? -11.702 -5.424 2.029 1.00 93.88 174 ALA A N 1
ATOM 1226 C CA . ALA A 1 174 ? -13.155 -5.424 2.013 1.00 93.88 174 ALA A CA 1
ATOM 1227 C C . ALA A 1 174 ? -13.655 -5.551 3.449 1.00 93.88 174 ALA A C 1
ATOM 1229 O O . ALA A 1 174 ? -13.403 -6.579 4.091 1.00 93.88 174 ALA A O 1
ATOM 1230 N N . GLU A 1 175 ? -14.352 -4.519 3.909 1.00 93.88 175 GLU A N 1
ATOM 1231 C CA . GLU A 1 175 ? -15.028 -4.476 5.199 1.00 93.88 175 GLU A CA 1
ATOM 1232 C C . GLU A 1 175 ? -16.486 -4.929 5.026 1.00 93.88 175 GLU A C 1
ATOM 1234 O O . GLU A 1 175 ? -17.117 -4.709 3.989 1.00 93.88 175 GLU A O 1
ATOM 1239 N N . ASN A 1 176 ? -17.008 -5.668 6.002 1.00 93.06 176 ASN A N 1
ATOM 1240 C CA . ASN A 1 176 ? -18.298 -6.350 5.883 1.00 93.06 176 ASN A CA 1
ATOM 1241 C C . ASN A 1 176 ? -19.522 -5.530 6.360 1.00 93.06 176 ASN A C 1
ATOM 1243 O O . ASN A 1 176 ? -20.632 -6.071 6.421 1.00 93.06 176 ASN A O 1
ATOM 1247 N N . GLY A 1 177 ? -19.336 -4.253 6.696 1.00 92.94 177 GLY A N 1
ATOM 1248 C CA . GLY A 1 177 ? -20.330 -3.331 7.245 1.00 92.94 177 GLY A CA 1
ATOM 1249 C C . GLY A 1 177 ? -20.477 -3.367 8.771 1.00 92.94 177 GLY A C 1
ATOM 1250 O O . GLY A 1 177 ? -21.407 -2.751 9.299 1.00 92.94 177 GLY A O 1
ATOM 1251 N N . SER A 1 178 ? -19.635 -4.107 9.496 1.00 94.12 178 SER A N 1
ATOM 1252 C CA . SER A 1 178 ? -19.686 -4.199 10.962 1.00 94.12 178 SER A CA 1
ATOM 1253 C C . SER A 1 178 ? -19.039 -3.002 11.666 1.00 94.12 178 SER A C 1
ATOM 1255 O O . SER A 1 178 ? -19.346 -2.741 12.834 1.00 94.12 178 SER A O 1
ATOM 1257 N N . GLY A 1 179 ? -18.160 -2.276 10.971 1.00 93.62 179 GLY A N 1
ATOM 1258 C CA . GLY A 1 179 ? -17.370 -1.175 11.515 1.00 93.62 179 GLY A CA 1
ATOM 1259 C C . GLY A 1 179 ? -16.208 -1.627 12.405 1.00 93.62 179 GLY A C 1
ATOM 1260 O O . GLY A 1 179 ? -15.611 -0.791 13.080 1.00 93.62 179 GLY A O 1
ATOM 1261 N N . ALA A 1 180 ? -15.870 -2.920 12.431 1.00 95.50 180 ALA A N 1
ATOM 1262 C CA . ALA A 1 180 ? -14.779 -3.463 13.239 1.00 95.50 180 ALA A CA 1
ATOM 1263 C C . ALA A 1 180 ? -14.091 -4.633 12.528 1.00 95.50 180 ALA A C 1
ATOM 1265 O O . ALA A 1 180 ? -14.749 -5.404 11.846 1.00 95.50 180 ALA A O 1
ATOM 1266 N N . LEU A 1 181 ? -12.786 -4.815 12.760 1.00 96.25 181 LEU A N 1
ATOM 1267 C CA . LEU A 1 181 ? -12.065 -5.961 12.204 1.00 96.25 181 LEU A CA 1
ATOM 1268 C C . LEU A 1 181 ? -12.630 -7.290 12.736 1.00 96.25 181 LEU A C 1
ATOM 1270 O O . LEU A 1 181 ? -12.493 -7.610 13.925 1.00 96.25 181 LEU A O 1
ATOM 1274 N N . ASP A 1 182 ? -13.185 -8.104 11.843 1.00 95.62 182 ASP A N 1
ATOM 1275 C CA . ASP A 1 182 ? -13.775 -9.401 12.151 1.00 95.62 182 ASP A CA 1
ATOM 1276 C C . ASP A 1 182 ? -13.447 -10.488 11.089 1.00 95.62 182 ASP A C 1
ATOM 1278 O O . ASP A 1 182 ? -12.799 -10.229 10.073 1.00 95.62 182 ASP A O 1
ATOM 1282 N N . PRO A 1 183 ? -13.807 -11.771 11.319 1.00 93.94 183 PRO A N 1
ATOM 1283 C CA . PRO A 1 183 ? -13.477 -12.861 10.391 1.00 93.94 183 PRO A CA 1
ATOM 1284 C C . PRO A 1 183 ? -14.119 -12.788 8.993 1.00 93.94 183 PRO A C 1
ATOM 1286 O O . PRO A 1 183 ? -13.716 -13.559 8.116 1.00 93.94 183 PRO A O 1
ATOM 1289 N N . GLY A 1 184 ? -15.151 -11.965 8.810 1.00 92.81 184 GLY A N 1
ATOM 1290 C CA . GLY A 1 184 ? -15.808 -11.701 7.532 1.00 92.81 184 GLY A CA 1
ATOM 1291 C C . GLY A 1 184 ? -15.038 -10.717 6.653 1.00 92.81 184 GLY A C 1
ATOM 1292 O O . GLY A 1 184 ? -15.229 -10.742 5.436 1.00 92.81 184 GLY A O 1
ATOM 1293 N N . ASP A 1 185 ? -14.135 -9.930 7.237 1.00 95.19 185 ASP A N 1
ATOM 1294 C CA . ASP A 1 185 ? -13.318 -8.983 6.490 1.00 95.19 185 ASP A CA 1
ATOM 1295 C C . ASP A 1 185 ? -12.216 -9.678 5.685 1.00 95.19 185 ASP A C 1
ATOM 1297 O O . ASP A 1 185 ? -11.708 -10.773 5.991 1.00 95.19 185 ASP A O 1
ATOM 1301 N N . ARG A 1 186 ? -11.806 -9.003 4.617 1.00 94.75 186 ARG A N 1
ATOM 1302 C CA . ARG A 1 186 ? -10.626 -9.366 3.835 1.00 94.75 186 ARG A CA 1
ATOM 1303 C C . ARG A 1 186 ? -9.656 -8.210 3.917 1.00 94.75 186 ARG A C 1
ATOM 1305 O O . ARG A 1 186 ? -9.972 -7.142 3.433 1.00 94.75 186 ARG A O 1
ATOM 1312 N N . VAL A 1 187 ? -8.485 -8.439 4.499 1.00 96.75 187 VAL A N 1
ATOM 1313 C CA . VAL A 1 187 ? -7.434 -7.424 4.612 1.00 96.75 187 VAL A CA 1
ATOM 1314 C C . VAL A 1 187 ? -6.143 -8.006 4.053 1.00 96.75 187 VAL A C 1
ATOM 1316 O O . VAL A 1 187 ? -5.653 -9.033 4.541 1.00 96.75 187 VAL A O 1
ATOM 1319 N N . TYR A 1 188 ? -5.633 -7.374 3.003 1.00 97.19 188 TYR A N 1
ATOM 1320 C CA . TYR A 1 188 ? -4.397 -7.711 2.314 1.00 97.19 188 TYR A CA 1
ATOM 1321 C C . TYR A 1 188 ? -3.429 -6.541 2.458 1.00 97.19 188 TYR A C 1
ATOM 1323 O O . TYR A 1 188 ? -3.802 -5.402 2.200 1.00 97.19 188 TYR A O 1
ATOM 1331 N N . ILE A 1 189 ? -2.206 -6.834 2.892 1.00 98.19 189 ILE A N 1
ATOM 1332 C CA . ILE A 1 189 ? -1.181 -5.825 3.164 1.00 98.19 189 ILE A CA 1
ATOM 1333 C C . ILE A 1 189 ? 0.178 -6.245 2.604 1.00 98.19 189 ILE A C 1
ATOM 1335 O O . ILE A 1 189 ? 0.516 -7.430 2.664 1.00 98.19 189 ILE A O 1
ATOM 1339 N N . SER A 1 190 ? 0.968 -5.294 2.113 1.00 98.25 190 SER A N 1
ATOM 1340 C CA . SER A 1 190 ? 2.432 -5.425 2.057 1.00 98.25 190 SER A CA 1
ATOM 1341 C C . SER A 1 190 ? 3.051 -4.706 3.257 1.00 98.25 190 SER A C 1
ATOM 1343 O O . SER A 1 190 ? 2.386 -3.930 3.950 1.00 98.25 190 SER A O 1
ATOM 1345 N N . LEU A 1 191 ? 4.317 -5.004 3.546 1.00 98.44 191 LEU A N 1
ATOM 1346 C CA . LEU A 1 191 ? 5.049 -4.354 4.629 1.00 98.44 191 LEU A CA 1
ATOM 1347 C C . LEU A 1 191 ? 6.332 -3.735 4.098 1.00 98.44 191 LEU A C 1
ATOM 1349 O O . LEU A 1 191 ? 7.053 -4.392 3.345 1.00 98.44 191 LEU A O 1
ATOM 1353 N N . ALA A 1 192 ? 6.668 -2.549 4.599 1.00 97.56 192 ALA A N 1
ATOM 1354 C CA . ALA A 1 192 ? 7.857 -1.837 4.162 1.00 97.56 192 ALA A CA 1
ATOM 1355 C C . ALA A 1 192 ? 9.139 -2.616 4.515 1.00 97.56 192 ALA A C 1
ATOM 1357 O O . ALA A 1 192 ? 9.175 -3.350 5.524 1.00 97.56 192 ALA A O 1
ATOM 1358 N N . PRO A 1 193 ? 10.237 -2.438 3.757 1.00 97.56 193 PRO A N 1
ATOM 1359 C CA . PRO A 1 193 ? 11.505 -3.092 4.035 1.00 97.56 193 PRO A CA 1
ATOM 1360 C C . PRO A 1 193 ? 12.000 -2.792 5.454 1.00 97.56 193 PRO A C 1
ATOM 1362 O O . PRO A 1 193 ? 12.036 -1.652 5.907 1.00 97.56 193 PRO A O 1
ATOM 1365 N N . GLY A 1 194 ? 12.424 -3.837 6.168 1.00 97.56 194 GLY A N 1
ATOM 1366 C CA . GLY A 1 194 ? 12.877 -3.730 7.561 1.00 97.56 194 GLY A CA 1
ATOM 1367 C C . GLY A 1 194 ? 11.800 -4.019 8.609 1.00 97.56 194 GLY A C 1
ATOM 1368 O O . GLY A 1 194 ? 12.154 -4.222 9.773 1.00 97.56 194 GLY A O 1
ATOM 1369 N N . SER A 1 195 ? 10.531 -4.144 8.206 1.00 98.31 195 SER A N 1
ATOM 1370 C CA . SER A 1 195 ? 9.437 -4.592 9.076 1.00 98.31 195 SER A CA 1
ATOM 1371 C C . SER A 1 195 ? 9.769 -5.943 9.748 1.00 98.31 195 SER A C 1
ATOM 1373 O O . SER A 1 195 ? 10.026 -6.932 9.045 1.00 98.31 195 SER A O 1
ATOM 1375 N N . PRO A 1 196 ? 9.794 -6.040 11.096 1.00 98.56 196 PRO A N 1
ATOM 1376 C CA . PRO A 1 196 ? 10.155 -7.264 11.819 1.00 98.56 196 PRO A CA 1
ATOM 1377 C C . PRO A 1 196 ? 9.359 -8.513 11.419 1.00 98.56 196 PRO A C 1
ATOM 1379 O O . PRO A 1 196 ? 9.892 -9.630 11.450 1.00 98.56 196 PRO A O 1
ATOM 1382 N N . THR A 1 197 ? 8.091 -8.353 11.036 1.00 98.50 197 THR A N 1
ATOM 1383 C CA . THR A 1 197 ? 7.230 -9.461 10.607 1.00 98.50 197 THR A CA 1
ATOM 1384 C C . THR A 1 197 ? 7.738 -10.146 9.342 1.00 98.50 197 THR A C 1
ATOM 1386 O O . THR A 1 197 ? 7.622 -11.371 9.250 1.00 98.50 197 THR A O 1
ATOM 1389 N N . LEU A 1 198 ? 8.382 -9.420 8.421 1.00 98.06 198 LEU A N 1
ATOM 1390 C CA . LEU A 1 198 ? 8.956 -10.000 7.200 1.00 98.06 198 LEU A CA 1
ATOM 1391 C C . LEU A 1 198 ? 9.960 -11.112 7.538 1.00 98.06 198 LEU A C 1
ATOM 1393 O O . LEU A 1 198 ? 9.820 -12.259 7.103 1.00 98.06 198 LEU A O 1
ATOM 1397 N N . GLY A 1 199 ? 10.919 -10.807 8.421 1.00 97.56 199 GLY A N 1
ATOM 1398 C CA . GLY A 1 199 ? 11.937 -11.762 8.868 1.00 97.56 199 GLY A CA 1
ATOM 1399 C C . GLY A 1 199 ? 11.366 -12.928 9.681 1.00 97.56 199 GLY A C 1
ATOM 1400 O O . GLY A 1 199 ? 11.823 -14.061 9.541 1.00 97.56 199 GLY A O 1
ATOM 1401 N N . LEU A 1 200 ? 10.338 -12.680 10.499 1.00 97.31 200 LEU A N 1
ATOM 1402 C CA . LEU A 1 200 ? 9.674 -13.724 11.291 1.00 97.31 200 LEU A CA 1
ATOM 1403 C C . LEU A 1 200 ? 8.883 -14.718 10.434 1.00 97.31 200 LEU A C 1
ATOM 1405 O O . LEU A 1 200 ? 8.739 -15.880 10.820 1.00 97.31 200 LEU A O 1
ATOM 1409 N N . ARG A 1 201 ? 8.326 -14.259 9.310 1.00 97.50 201 ARG A N 1
ATOM 1410 C CA . ARG A 1 201 ? 7.488 -15.070 8.416 1.00 97.50 201 ARG A CA 1
ATOM 1411 C C . ARG A 1 201 ? 8.260 -15.642 7.231 1.00 97.50 201 ARG A C 1
ATOM 1413 O O . ARG A 1 201 ? 7.760 -16.574 6.609 1.00 97.50 201 ARG A O 1
ATOM 1420 N N . GLY A 1 202 ? 9.466 -15.141 6.964 1.00 97.50 202 GLY A N 1
ATOM 1421 C CA . GLY A 1 202 ? 10.268 -15.551 5.812 1.00 97.50 202 GLY A CA 1
ATOM 1422 C C . GLY A 1 202 ? 9.646 -15.100 4.491 1.00 97.50 202 GLY A C 1
ATOM 1423 O O . GLY A 1 202 ? 9.628 -15.876 3.539 1.00 97.50 202 GLY A O 1
ATOM 1424 N N . VAL A 1 203 ? 9.101 -13.883 4.470 1.00 98.00 203 VAL A N 1
ATOM 1425 C CA . VAL A 1 203 ? 8.435 -13.252 3.317 1.00 98.00 203 VAL A CA 1
ATOM 1426 C C . VAL A 1 203 ? 9.155 -11.951 2.950 1.00 98.00 203 VAL A C 1
ATOM 1428 O O . VAL A 1 203 ? 9.878 -11.388 3.778 1.00 98.00 203 VAL A O 1
ATOM 1431 N N . ALA A 1 204 ? 9.002 -11.509 1.706 1.00 98.12 204 ALA A N 1
ATOM 1432 C CA . ALA A 1 204 ? 9.584 -10.281 1.167 1.00 98.12 204 ALA A CA 1
ATOM 1433 C C . ALA A 1 204 ? 8.657 -9.069 1.358 1.00 98.12 204 ALA A C 1
ATOM 1435 O O . ALA A 1 204 ? 7.463 -9.230 1.590 1.00 98.12 204 ALA A O 1
ATOM 1436 N N . ALA A 1 205 ? 9.203 -7.856 1.222 1.00 98.06 205 ALA A N 1
ATOM 1437 C CA . ALA A 1 205 ? 8.423 -6.614 1.273 1.00 98.06 205 ALA A CA 1
ATOM 1438 C C . ALA A 1 205 ? 7.395 -6.517 0.126 1.00 98.06 205 ALA A C 1
ATOM 1440 O O . ALA A 1 205 ? 6.300 -6.005 0.306 1.00 98.06 205 ALA A O 1
ATOM 1441 N N . SER A 1 206 ? 7.707 -7.114 -1.028 1.00 97.81 206 SER A N 1
ATOM 1442 C CA . SER A 1 206 ? 6.808 -7.238 -2.184 1.00 97.81 206 SER A CA 1
ATOM 1443 C C . SER A 1 206 ? 5.813 -8.405 -2.111 1.00 97.81 206 SER A C 1
ATOM 1445 O O . SER A 1 206 ? 5.046 -8.616 -3.053 1.00 97.81 206 SER A O 1
ATOM 1447 N N . ASP A 1 207 ? 5.814 -9.194 -1.032 1.00 98.31 207 ASP A N 1
ATOM 1448 C CA . ASP A 1 207 ? 4.769 -10.193 -0.806 1.00 98.31 207 ASP A CA 1
ATOM 1449 C C . ASP A 1 207 ? 3.532 -9.532 -0.182 1.00 98.31 207 ASP A C 1
ATOM 1451 O O . ASP A 1 207 ? 3.638 -8.715 0.731 1.00 98.31 207 ASP A O 1
ATOM 1455 N N . VAL A 1 208 ? 2.342 -9.960 -0.608 1.00 97.56 208 VAL A N 1
ATOM 1456 C CA . VAL A 1 208 ? 1.078 -9.519 -0.008 1.00 97.56 208 VAL A CA 1
ATOM 1457 C C . VAL A 1 208 ? 0.579 -10.574 0.971 1.00 97.56 208 VAL A C 1
ATOM 1459 O O . VAL A 1 208 ? 0.356 -11.742 0.621 1.00 97.56 208 VAL A O 1
ATOM 1462 N N . LEU A 1 209 ? 0.367 -10.159 2.213 1.00 98.06 209 LEU A N 1
ATOM 1463 C CA . LEU A 1 209 ? -0.067 -10.986 3.328 1.00 98.06 209 LEU A CA 1
ATOM 1464 C C . LEU A 1 209 ? -1.543 -10.747 3.629 1.00 98.06 209 LEU A C 1
ATOM 1466 O O . LEU A 1 209 ? -2.008 -9.617 3.694 1.00 98.06 209 LEU A O 1
ATOM 1470 N N . ARG A 1 210 ? -2.278 -11.826 3.893 1.00 96.88 210 ARG A N 1
ATOM 1471 C CA . ARG A 1 210 ? -3.655 -11.762 4.375 1.00 96.88 210 ARG A CA 1
ATOM 1472 C C . ARG A 1 210 ? -3.684 -11.726 5.903 1.00 96.88 210 ARG A C 1
ATOM 1474 O O . ARG A 1 210 ? -3.370 -12.736 6.551 1.00 96.88 210 ARG A O 1
ATOM 1481 N N . ALA A 1 211 ? -4.088 -10.592 6.464 1.00 96.88 211 ALA A N 1
ATOM 1482 C CA . ALA A 1 211 ? -4.316 -10.401 7.895 1.00 96.88 211 ALA A CA 1
ATOM 1483 C C . ALA A 1 211 ? -5.616 -11.105 8.360 1.00 96.88 211 ALA A C 1
ATOM 1485 O O . ALA A 1 211 ? -6.467 -11.450 7.533 1.00 96.88 211 ALA A O 1
ATOM 1486 N N . PRO A 1 212 ? -5.765 -11.414 9.665 1.00 94.06 212 PRO A N 1
ATOM 1487 C CA . PRO A 1 212 ? -4.797 -11.209 10.752 1.00 94.06 212 PRO A CA 1
ATOM 1488 C C . PRO A 1 212 ? -3.795 -12.365 10.939 1.00 94.06 212 PRO A C 1
ATOM 1490 O O . PRO A 1 212 ? -2.857 -12.286 11.723 1.00 94.06 212 PRO A O 1
ATOM 1493 N N . LEU A 1 213 ? -3.972 -13.488 10.231 1.00 94.31 213 LEU A N 1
ATOM 1494 C CA . LEU A 1 213 ? -3.073 -14.649 10.355 1.00 94.31 213 LEU A CA 1
ATOM 1495 C C . LEU A 1 213 ? -1.758 -14.496 9.574 1.00 94.31 213 LEU A C 1
ATOM 1497 O O . LEU A 1 213 ? -0.899 -15.384 9.656 1.00 94.31 213 LEU A O 1
ATOM 1501 N N . LEU A 1 214 ? -1.633 -13.417 8.798 1.00 97.06 214 LEU A N 1
ATOM 1502 C CA . LEU A 1 214 ? -0.493 -13.075 7.948 1.00 97.06 214 LEU A CA 1
ATOM 1503 C C . LEU A 1 214 ? -0.076 -14.240 7.048 1.00 97.06 214 LEU A C 1
ATOM 1505 O O . LEU A 1 214 ? 1.086 -14.658 7.009 1.00 97.06 214 LEU A O 1
ATOM 1509 N N . ARG A 1 215 ? -1.065 -14.862 6.402 1.00 96.44 215 ARG A N 1
ATOM 1510 C CA . ARG A 1 215 ? -0.819 -15.928 5.424 1.00 96.44 215 ARG A CA 1
ATOM 1511 C C . ARG A 1 215 ? -0.390 -15.283 4.116 1.00 96.44 215 ARG A C 1
ATOM 1513 O O . ARG A 1 215 ? -0.980 -14.281 3.738 1.00 96.44 215 ARG A O 1
ATOM 1520 N N . LEU A 1 216 ? 0.576 -15.875 3.420 1.00 96.88 216 LEU A N 1
ATOM 1521 C CA . LEU A 1 216 ? 0.946 -15.418 2.084 1.00 96.88 216 LEU A CA 1
ATOM 1522 C C . LEU A 1 216 ? -0.289 -15.480 1.171 1.00 96.88 216 LEU A C 1
ATOM 1524 O O . LEU A 1 216 ? -0.840 -16.561 0.954 1.00 96.88 216 LEU A O 1
ATOM 1528 N N . GLY A 1 217 ? -0.750 -14.314 0.726 1.00 94.94 217 GLY A N 1
ATOM 1529 C CA . GLY A 1 217 ? -1.881 -14.154 -0.179 1.00 94.94 217 GLY A CA 1
ATOM 1530 C C . GLY A 1 217 ? -1.414 -14.106 -1.628 1.00 94.94 217 GLY A C 1
ATOM 1531 O O . GLY A 1 217 ? -1.904 -14.878 -2.448 1.00 94.94 217 GLY A O 1
ATOM 1532 N N . MET A 1 218 ? -0.432 -13.249 -1.916 1.00 95.50 218 MET A N 1
ATOM 1533 C CA . MET A 1 218 ? 0.200 -13.112 -3.231 1.00 95.50 218 MET A CA 1
ATOM 1534 C C . MET A 1 218 ? 1.714 -13.059 -3.043 1.00 95.50 218 MET A C 1
ATOM 1536 O O . MET A 1 218 ? 2.206 -12.309 -2.207 1.00 95.50 218 MET A O 1
ATOM 1540 N N . ALA A 1 219 ? 2.449 -13.871 -3.799 1.00 97.44 219 ALA A N 1
ATOM 1541 C CA . ALA A 1 219 ? 3.906 -13.812 -3.779 1.00 97.44 219 ALA A CA 1
ATOM 1542 C C . ALA A 1 219 ? 4.396 -12.728 -4.746 1.00 97.44 219 ALA A C 1
ATOM 1544 O O . ALA A 1 219 ? 3.828 -12.594 -5.834 1.00 97.44 219 ALA A O 1
ATOM 1545 N N . ALA A 1 220 ? 5.504 -12.057 -4.436 1.00 97.81 220 ALA A N 1
ATOM 1546 C CA . ALA A 1 220 ? 6.146 -11.072 -5.312 1.00 97.81 220 ALA A CA 1
ATOM 1547 C C . ALA A 1 220 ? 6.300 -11.594 -6.755 1.00 97.81 220 ALA A C 1
ATOM 1549 O O . ALA A 1 220 ? 5.929 -10.946 -7.735 1.00 97.81 220 ALA A O 1
ATOM 1550 N N . ALA A 1 221 ? 6.727 -12.854 -6.893 1.00 98.00 221 ALA A N 1
ATOM 1551 C CA . ALA A 1 221 ? 6.899 -13.501 -8.189 1.00 98.00 221 ALA A CA 1
ATOM 1552 C C . ALA A 1 221 ? 5.598 -13.629 -8.999 1.00 98.00 221 ALA A C 1
ATOM 1554 O O . ALA A 1 221 ? 5.673 -13.656 -10.221 1.00 98.00 221 ALA A O 1
ATOM 1555 N N . THR A 1 222 ? 4.423 -13.694 -8.359 1.00 97.12 222 THR A N 1
ATOM 1556 C CA . THR A 1 222 ? 3.122 -13.724 -9.057 1.00 97.12 222 THR A CA 1
ATOM 1557 C C . THR A 1 222 ? 2.711 -12.355 -9.594 1.00 97.12 222 THR A C 1
ATOM 1559 O O . THR A 1 222 ? 2.048 -12.302 -10.625 1.00 97.12 222 THR A O 1
ATOM 1562 N N . LEU A 1 223 ? 3.184 -11.268 -8.974 1.00 97.31 223 LEU A N 1
ATOM 1563 C CA . LEU A 1 223 ? 3.022 -9.890 -9.457 1.00 97.31 223 LEU A CA 1
ATOM 1564 C C . LEU A 1 223 ? 4.043 -9.520 -10.547 1.00 97.31 223 LEU A C 1
ATOM 1566 O O . LEU A 1 223 ? 3.944 -8.466 -11.168 1.00 97.31 223 LEU A O 1
ATOM 1570 N N . GLY A 1 224 ? 5.038 -10.379 -10.794 1.00 98.19 224 GLY A N 1
ATOM 1571 C CA . GLY A 1 224 ? 6.152 -10.071 -11.691 1.00 98.19 224 GLY A CA 1
ATOM 1572 C C . GLY A 1 224 ? 7.264 -9.244 -11.034 1.00 98.19 224 GLY A C 1
ATOM 1573 O O . GLY A 1 224 ? 8.057 -8.617 -11.740 1.00 98.19 224 GLY A O 1
ATOM 1574 N N . LEU A 1 225 ? 7.334 -9.273 -9.701 1.00 98.44 225 LEU A N 1
ATOM 1575 C CA . LEU A 1 225 ? 8.337 -8.596 -8.883 1.00 98.44 225 LEU A CA 1
ATOM 1576 C C . LEU A 1 225 ? 9.466 -9.546 -8.466 1.00 98.44 225 LEU A C 1
ATOM 1578 O O . LEU A 1 225 ? 9.266 -10.758 -8.301 1.00 98.44 225 LEU A O 1
ATOM 1582 N N . ALA A 1 226 ? 10.663 -8.992 -8.297 1.00 97.75 226 ALA A N 1
ATOM 1583 C CA . ALA A 1 226 ? 11.796 -9.684 -7.700 1.00 97.75 226 ALA A CA 1
ATOM 1584 C C . ALA A 1 226 ? 11.688 -9.684 -6.164 1.00 97.75 226 ALA A C 1
ATOM 1586 O O . ALA A 1 226 ? 11.086 -8.805 -5.563 1.00 97.75 226 ALA A O 1
ATOM 1587 N N . THR A 1 227 ? 12.333 -10.646 -5.498 1.00 91.88 227 THR A N 1
ATOM 1588 C CA . THR A 1 227 ? 12.280 -10.817 -4.028 1.00 91.88 227 THR A CA 1
ATOM 1589 C C . THR A 1 227 ? 12.817 -9.619 -3.224 1.00 91.88 227 THR A C 1
ATOM 1591 O O . THR A 1 227 ? 12.584 -9.543 -2.023 1.00 91.88 227 THR A O 1
ATOM 1594 N N . GLY A 1 228 ? 13.569 -8.713 -3.855 1.00 94.88 228 GLY A N 1
ATOM 1595 C CA . GLY A 1 228 ? 14.074 -7.488 -3.227 1.00 94.88 228 GLY A CA 1
ATOM 1596 C C . GLY A 1 228 ? 13.234 -6.242 -3.504 1.00 94.88 228 GLY A C 1
ATOM 1597 O O . GLY A 1 228 ? 13.553 -5.195 -2.953 1.00 94.88 228 GLY A O 1
ATOM 1598 N N . ASP A 1 229 ? 12.206 -6.347 -4.348 1.00 97.88 229 ASP A N 1
ATOM 1599 C CA . ASP A 1 229 ? 11.348 -5.213 -4.684 1.00 97.88 229 ASP A CA 1
ATOM 1600 C C . ASP A 1 229 ? 10.442 -4.867 -3.499 1.00 97.88 229 ASP A C 1
ATOM 1602 O O . ASP A 1 229 ? 10.143 -5.728 -2.657 1.00 97.88 229 ASP A O 1
ATOM 1606 N N . ASN A 1 230 ? 9.987 -3.616 -3.478 1.00 96.75 230 ASN A N 1
ATOM 1607 C CA . ASN A 1 230 ? 9.006 -3.103 -2.535 1.00 96.75 230 ASN A CA 1
ATOM 1608 C C . ASN A 1 230 ? 7.686 -2.797 -3.245 1.00 96.75 230 ASN A C 1
ATOM 1610 O O . ASN A 1 230 ? 7.711 -2.385 -4.406 1.00 96.75 230 ASN A O 1
ATOM 1614 N N . LEU A 1 231 ? 6.570 -3.022 -2.557 1.00 96.62 231 LEU A N 1
ATOM 1615 C CA . LEU A 1 231 ? 5.228 -2.744 -3.060 1.00 96.62 231 LEU A CA 1
ATOM 1616 C C . LEU A 1 231 ? 4.651 -1.563 -2.277 1.00 96.62 231 LEU A C 1
ATOM 1618 O O . LEU A 1 231 ? 4.373 -1.743 -1.094 1.00 96.62 231 LEU A O 1
ATOM 1622 N N . ASP A 1 232 ? 4.449 -0.433 -2.954 1.00 94.44 232 ASP A N 1
ATOM 1623 C CA . ASP A 1 232 ? 4.130 0.866 -2.329 1.00 94.44 232 ASP A CA 1
ATOM 1624 C C . ASP A 1 232 ? 2.644 1.243 -2.479 1.00 94.44 232 ASP A C 1
ATOM 1626 O O . ASP A 1 232 ? 2.143 2.133 -1.813 1.00 94.44 232 ASP A O 1
ATOM 1630 N N . ALA A 1 233 ? 1.907 0.576 -3.370 1.00 95.00 233 ALA A N 1
ATOM 1631 C CA . ALA A 1 233 ? 0.456 0.718 -3.463 1.00 95.00 233 ALA A CA 1
ATOM 1632 C C . ALA A 1 233 ? -0.162 -0.565 -4.013 1.00 95.00 233 ALA A C 1
ATOM 1634 O O . ALA A 1 233 ? 0.478 -1.298 -4.773 1.00 95.00 233 ALA A O 1
ATOM 1635 N N . LEU A 1 234 ? -1.416 -0.839 -3.656 1.00 94.75 234 LEU A N 1
ATOM 1636 C CA . LEU A 1 234 ? -2.146 -2.020 -4.106 1.00 94.75 234 LEU A CA 1
ATOM 1637 C C . LEU A 1 234 ? -3.636 -1.706 -4.220 1.00 94.75 234 LEU A C 1
ATOM 1639 O O . LEU A 1 234 ? -4.229 -1.198 -3.285 1.00 94.75 234 LEU A O 1
ATOM 1643 N N . LEU A 1 235 ? -4.245 -2.109 -5.329 1.00 93.00 235 LEU A N 1
ATOM 1644 C CA . LEU A 1 235 ? -5.689 -2.099 -5.533 1.00 93.00 235 LEU A CA 1
ATOM 1645 C C . LEU A 1 235 ? -6.122 -3.478 -6.039 1.00 93.00 235 LEU A C 1
ATOM 1647 O O . LEU A 1 235 ? -5.676 -3.924 -7.101 1.00 93.00 235 LEU A O 1
ATOM 1651 N N . CYS A 1 236 ? -7.002 -4.169 -5.308 1.00 90.94 236 CYS A N 1
ATOM 1652 C CA . CYS A 1 236 ? -7.437 -5.523 -5.682 1.00 90.94 236 CYS A CA 1
ATOM 1653 C C . CYS A 1 236 ? -8.700 -5.589 -6.552 1.00 90.94 236 CYS A C 1
ATOM 1655 O O . CYS A 1 236 ? -9.270 -6.674 -6.724 1.00 90.94 236 CYS A O 1
ATOM 1657 N N . ASN A 1 237 ? -9.147 -4.458 -7.098 1.00 80.00 237 ASN A N 1
ATOM 1658 C CA . ASN A 1 237 ? -10.390 -4.398 -7.849 1.00 80.00 237 ASN A CA 1
ATOM 1659 C C . ASN A 1 237 ? -10.219 -4.896 -9.298 1.00 80.00 237 ASN A C 1
ATOM 1661 O O . ASN A 1 237 ? -9.294 -4.522 -10.016 1.00 80.00 237 ASN A O 1
ATOM 1665 N N . THR A 1 238 ? -11.178 -5.716 -9.737 1.00 63.75 238 THR A N 1
ATOM 1666 C CA . THR A 1 238 ? -11.268 -6.270 -11.100 1.00 63.75 238 THR A CA 1
ATOM 1667 C C . THR A 1 238 ? -12.095 -5.413 -12.064 1.00 63.75 238 THR A C 1
ATOM 1669 O O . THR A 1 238 ? -12.127 -5.714 -13.258 1.00 63.75 238 THR A O 1
ATOM 1672 N N . GLN A 1 239 ? -12.811 -4.400 -11.561 1.00 56.44 239 GLN A N 1
ATOM 1673 C CA . GLN A 1 239 ? -13.708 -3.556 -12.359 1.00 56.44 239 GLN A CA 1
ATOM 1674 C C . GLN A 1 239 ? -13.025 -2.350 -12.998 1.00 56.44 239 GLN A C 1
ATOM 1676 O O . GLN A 1 239 ? -13.577 -1.799 -13.946 1.00 56.44 239 GLN A O 1
ATOM 1681 N N . SER A 1 240 ? -11.837 -1.966 -12.539 1.00 52.69 240 SER A N 1
ATOM 1682 C CA . SER A 1 240 ? -11.171 -0.762 -13.022 1.00 52.69 240 SER A CA 1
ATOM 1683 C C . SER A 1 240 ? -10.622 -0.990 -14.430 1.00 52.69 240 SER A C 1
ATOM 1685 O O . SER A 1 240 ? -9.498 -1.453 -14.618 1.00 52.69 240 SER A O 1
ATOM 1687 N N . ALA A 1 241 ? -11.406 -0.639 -15.451 1.00 57.34 241 ALA A N 1
ATOM 1688 C CA . ALA A 1 241 ? -10.775 0.026 -16.579 1.00 57.34 241 ALA A CA 1
ATOM 1689 C C . ALA A 1 241 ? -10.134 1.297 -16.004 1.00 57.34 241 ALA A C 1
ATOM 1691 O O . ALA A 1 241 ? -10.749 1.955 -15.175 1.00 57.34 241 ALA A O 1
ATOM 1692 N N . LEU A 1 242 ? -8.920 1.662 -16.415 1.00 58.47 242 LEU A N 1
ATOM 1693 C CA . LEU A 1 242 ? -8.233 2.850 -15.875 1.00 58.47 242 LEU A CA 1
ATOM 1694 C C . LEU A 1 242 ? -9.044 4.150 -15.992 1.00 58.47 242 LEU A C 1
ATOM 1696 O O . LEU A 1 242 ? -8.748 5.118 -15.304 1.00 58.47 242 LEU A O 1
ATOM 1700 N N . SER A 1 243 ? -10.078 4.176 -16.841 1.00 55.69 243 SER A N 1
ATOM 1701 C CA . SER A 1 243 ? -11.066 5.257 -16.894 1.00 55.69 243 SER A CA 1
ATOM 1702 C C . SER A 1 243 ? -11.838 5.473 -15.589 1.00 55.69 243 SER A C 1
ATOM 1704 O O . SER A 1 243 ? -12.402 6.547 -15.419 1.00 55.69 243 SER A O 1
ATOM 1706 N N . ASP A 1 244 ? -11.875 4.469 -14.714 1.00 56.41 244 ASP A N 1
ATOM 1707 C CA . ASP A 1 244 ? -12.588 4.458 -13.435 1.00 56.41 244 ASP A CA 1
ATOM 1708 C C . ASP A 1 244 ? -11.637 4.604 -12.231 1.00 56.41 244 ASP A C 1
ATOM 1710 O O . ASP A 1 244 ? -12.084 4.564 -11.087 1.00 56.41 244 ASP A O 1
ATOM 1714 N N . SER A 1 245 ? -10.326 4.754 -12.455 1.00 56.66 245 SER A N 1
ATOM 1715 C CA . SER A 1 245 ? -9.365 5.037 -11.384 1.00 56.66 245 SER A CA 1
ATOM 1716 C C . SER A 1 245 ? -9.335 6.539 -11.104 1.00 56.66 245 SER A C 1
ATOM 1718 O O . SER A 1 245 ? -9.072 7.329 -12.015 1.00 56.66 245 SER A O 1
ATOM 1720 N N . TYR A 1 246 ? -9.568 6.954 -9.853 1.00 54.84 246 TYR A N 1
ATOM 1721 C CA . TYR A 1 246 ? -9.323 8.344 -9.484 1.00 54.84 246 TYR A CA 1
ATOM 1722 C C . TYR A 1 246 ? -7.834 8.564 -9.345 1.00 54.84 246 TYR A C 1
ATOM 1724 O O . TYR A 1 246 ? -7.149 7.850 -8.617 1.00 54.84 246 TYR A O 1
ATOM 1732 N N . LEU A 1 247 ? -7.364 9.655 -9.923 1.00 57.88 247 LEU A N 1
ATOM 1733 C CA . LEU A 1 247 ? -6.179 10.320 -9.424 1.00 57.88 247 LEU A CA 1
ATOM 1734 C C . LEU A 1 247 ? -6.605 11.747 -9.097 1.00 57.88 247 LEU A C 1
ATOM 1736 O O . LEU A 1 247 ? -7.073 12.440 -10.007 1.00 57.88 247 LEU A O 1
ATOM 1740 N N . PRO A 1 248 ? -6.466 12.216 -7.843 1.00 40.69 248 PRO A N 1
ATOM 1741 C CA . PRO A 1 248 ? -6.941 13.534 -7.416 1.00 40.69 248 PRO A CA 1
ATOM 1742 C C . PRO A 1 248 ? -6.394 14.760 -8.182 1.00 40.69 248 PRO A C 1
ATOM 1744 O O . PRO A 1 248 ? -6.693 15.888 -7.800 1.00 40.69 248 PRO A O 1
ATOM 1747 N N . ILE A 1 249 ? -5.615 14.599 -9.262 1.00 39.47 249 ILE A N 1
ATOM 1748 C CA . ILE A 1 249 ? -5.040 15.689 -10.071 1.00 39.47 249 ILE A CA 1
ATOM 1749 C C . ILE A 1 249 ? -5.145 15.393 -11.587 1.00 39.47 249 ILE A C 1
ATOM 1751 O O . ILE A 1 249 ? -4.219 15.623 -12.355 1.00 39.47 249 ILE A O 1
ATOM 1755 N N . ILE A 1 250 ? -6.300 14.931 -12.085 1.00 38.62 250 ILE A N 1
ATOM 1756 C CA . ILE A 1 250 ? -6.629 15.047 -13.529 1.00 38.62 250 ILE A CA 1
ATOM 1757 C C . ILE A 1 250 ? -7.942 15.822 -13.728 1.00 38.62 250 ILE A C 1
ATOM 1759 O O . ILE A 1 250 ? -8.765 15.538 -14.590 1.00 38.62 250 ILE A O 1
ATOM 1763 N N . SER A 1 251 ? -8.116 16.901 -12.966 1.00 27.34 251 SER A N 1
ATOM 1764 C CA . SER A 1 251 ? -8.929 18.040 -13.404 1.00 27.34 251 SER A CA 1
ATOM 1765 C C . SER A 1 251 ? -8.034 18.953 -14.250 1.00 27.34 251 SER A C 1
ATOM 1767 O O . SER A 1 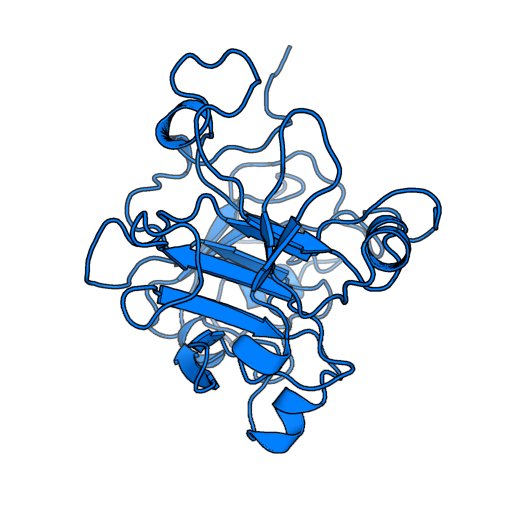251 ? -7.485 19.943 -13.760 1.00 27.34 251 SER A O 1
ATOM 1769 N N . ARG A 1 252 ? -7.863 18.617 -15.534 1.00 28.39 252 ARG A N 1
ATOM 1770 C CA . ARG A 1 252 ? -7.308 19.556 -16.519 1.00 28.39 252 ARG A CA 1
ATOM 1771 C C . ARG A 1 252 ? -8.292 20.717 -16.709 1.00 28.39 252 ARG A C 1
ATOM 1773 O O . ARG A 1 252 ? -9.359 20.530 -17.295 1.00 28.39 252 ARG A O 1
ATOM 1780 N N . GLN A 1 253 ? -7.907 21.906 -16.250 1.00 29.61 253 GLN A N 1
ATOM 1781 C CA . GLN A 1 253 ? -8.042 23.093 -17.099 1.00 29.61 253 GLN A CA 1
ATOM 1782 C C . GLN A 1 253 ? -6.856 23.141 -18.059 1.00 29.61 253 GLN A C 1
ATOM 1784 O O . GLN A 1 253 ? -5.743 22.770 -17.624 1.00 29.61 253 GLN A O 1
#

Radius of gyration: 16.98 Å; chains: 1; bounding box: 40×39×45 Å

Sequence (253 aa):
DDPLSATVDDLSSLSYGNDFERPDLPPVHFSTAASAIGNPGTAVRVEATCSPGESQADVFQSSLNGSNAQDLDGNGIPCSTNGGFGLALTESAPSDNVDALEVDPCQVVDLDCNGLPDGPIYLTLAPASPTLTLIGGSPADILLATPDGLPEIWANAASLGLRSGDVIDALCMAENGSGALDPGDRVYISLAPGSPTLGLRGVAASDVLRAPLLRLGMAAATLGLATGDNLDALLCNTQSALSDSYLPIISRQ

Secondary structure (DSSP, 8-state):
--TT-TTS--EEEEE-SBTTSSSS---EEEEE-TT----TTSHHHHHTTSSS--TTS-EEEE-SSS--EEEEESSS---TT---EE-----SSS-------EE-HHHHT-TT-SSS-SS--EEEE-TT-HHHHHHT--TTSEEEP-TTSPPEEEE-TTTTT--TT--EEEEEEE--SSSS--TT-EEEEEE-TT-HHHHHHT--TTSEEEETTTEEEE-HHHHT--TT--EEEEE--S---GGGEE-TT----

Foldseek 3Di:
DPPPDLPAWAFQEKELQALPVDPDFDKKKFAWDLCFCFAPPAPQNLQVPDVPRFRFQWMWIFPLAQHIATAEGDCQDDRPPHGHHYVNWDRDVVGDGDLYWDWDCCVGQVVVPPPAGPGKMKTFTDQSHPLCVVQVAGQQFIWIDDRVDRTHGQGHQVQFQFDPPKHWQEWYKHDPPPSHDDPPIWIKTATDPPRPVCVVVVAASQFIATTDVRHGPGHCSSRRTDRHIHIRYMRRHPPDPVVGIDDPPPPDD